Protein AF-A0A8B6G3C3-F1 (afdb_monomer_lite)

pLDDT: mean 80.92, std 13.72, range [37.75, 96.19]

InterPro domains:
  IPR012337 Ribonuclease H-like superfamily [SSF53098] (8-126)
  IPR052055 Hepadnavirus polymerase/reverse transcriptase [PTHR33050] (81-138)

Organism: Mytilus galloprovincialis (NCBI:txid29158)

Structure (mmCIF, N/CA/C/O backbone):
data_AF-A0A8B6G3C3-F1
#
_entry.id   AF-A0A8B6G3C3-F1
#
loop_
_atom_site.group_PDB
_atom_site.id
_atom_site.type_symbol
_atom_site.label_atom_id
_atom_site.label_alt_id
_atom_site.label_comp_id
_atom_site.label_asym_id
_atom_site.label_entity_id
_atom_site.label_seq_id
_atom_site.pdbx_PDB_ins_code
_atom_site.Cartn_x
_atom_site.Cartn_y
_atom_site.Cartn_z
_atom_site.occupancy
_atom_site.B_iso_or_equiv
_atom_site.auth_seq_id
_atom_site.auth_comp_id
_atom_site.auth_asym_id
_atom_site.auth_atom_id
_atom_site.pdbx_PDB_model_num
ATOM 1 N N . MET A 1 1 ? -14.473 -8.098 1.356 1.00 37.81 1 MET A N 1
ATOM 2 C CA . MET A 1 1 ? -14.645 -9.260 0.460 1.00 37.81 1 MET A CA 1
ATOM 3 C C . MET A 1 1 ? -13.410 -9.314 -0.420 1.00 37.81 1 MET A C 1
ATOM 5 O O . MET A 1 1 ? -13.133 -8.314 -1.070 1.00 37.81 1 MET A O 1
ATOM 9 N N . PHE A 1 2 ? -12.616 -10.386 -0.355 1.00 37.75 2 PHE A N 1
ATOM 10 C CA . PHE A 1 2 ? -11.449 -10.542 -1.228 1.00 37.75 2 PHE A CA 1
ATOM 11 C C . PHE A 1 2 ? -11.950 -10.637 -2.669 1.00 37.75 2 PHE A C 1
ATOM 13 O O . PHE A 1 2 ? -12.702 -11.552 -2.997 1.00 37.75 2 PHE A O 1
ATOM 20 N N . ARG A 1 3 ? -11.609 -9.649 -3.500 1.00 47.38 3 ARG A N 1
ATOM 21 C CA . ARG A 1 3 ? -11.884 -9.721 -4.934 1.00 47.38 3 ARG A CA 1
ATOM 22 C C . ARG A 1 3 ? -10.820 -10.617 -5.555 1.00 47.38 3 ARG A C 1
ATOM 24 O O . ARG A 1 3 ? -9.632 -10.417 -5.308 1.00 47.38 3 ARG A O 1
ATOM 31 N N . LEU A 1 4 ? -11.250 -11.621 -6.313 1.00 65.94 4 LEU A N 1
ATOM 32 C CA . LEU A 1 4 ? -10.342 -12.369 -7.174 1.00 65.94 4 LEU A CA 1
ATOM 33 C C . LEU A 1 4 ? -9.762 -11.408 -8.221 1.00 65.94 4 LEU A C 1
ATOM 35 O O . LEU A 1 4 ? -10.453 -10.460 -8.607 1.00 65.94 4 LEU A O 1
ATOM 39 N N . PRO A 1 5 ? -8.507 -11.606 -8.655 1.00 73.25 5 PRO A N 1
ATOM 40 C CA . PRO A 1 5 ? -7.951 -10.803 -9.729 1.00 73.25 5 PRO A CA 1
ATOM 41 C C . PRO A 1 5 ? -8.810 -10.972 -10.979 1.00 73.25 5 PRO A C 1
ATOM 43 O O . PRO A 1 5 ? -9.050 -12.084 -11.443 1.00 73.25 5 PRO A O 1
ATOM 46 N N . GLU A 1 6 ? -9.272 -9.847 -11.508 1.00 82.25 6 GLU A N 1
ATOM 47 C CA . GLU A 1 6 ? -10.076 -9.787 -12.725 1.00 82.25 6 GLU A CA 1
ATOM 48 C C . GLU A 1 6 ? -9.215 -10.015 -13.968 1.00 82.25 6 GLU A C 1
ATOM 50 O O . GLU A 1 6 ? -9.740 -10.357 -15.028 1.00 82.25 6 GLU A O 1
ATOM 55 N N . ARG A 1 7 ? -7.896 -9.806 -13.856 1.00 83.69 7 ARG A N 1
ATOM 56 C CA . ARG A 1 7 ? -6.923 -10.054 -14.921 1.00 83.69 7 ARG A CA 1
ATOM 57 C C . ARG A 1 7 ? -5.666 -10.712 -14.380 1.00 83.69 7 ARG A C 1
ATOM 59 O O . ARG A 1 7 ? -5.130 -10.291 -13.356 1.00 83.69 7 ARG A O 1
ATOM 66 N N . ILE A 1 8 ? -5.189 -11.721 -15.101 1.00 89.19 8 ILE A N 1
ATOM 67 C CA . ILE A 1 8 ? -3.906 -12.373 -14.849 1.00 89.19 8 ILE A CA 1
ATOM 68 C C . ILE A 1 8 ? -2.998 -12.097 -16.040 1.00 89.19 8 ILE A C 1
ATOM 70 O O . ILE A 1 8 ? -3.413 -12.284 -17.183 1.00 89.19 8 ILE A O 1
ATOM 74 N N . ILE A 1 9 ? -1.781 -11.640 -15.764 1.00 90.12 9 ILE A N 1
ATOM 75 C CA . ILE A 1 9 ? -0.770 -11.323 -16.770 1.00 90.12 9 ILE A CA 1
ATOM 76 C C . ILE A 1 9 ? 0.483 -12.134 -16.474 1.00 90.12 9 ILE A C 1
ATOM 78 O O . ILE A 1 9 ? 0.928 -12.182 -15.330 1.00 90.12 9 ILE A O 1
ATOM 82 N N . TYR A 1 10 ? 1.061 -12.728 -17.506 1.00 89.88 10 TYR A N 1
ATOM 83 C CA . TYR A 1 10 ? 2.404 -13.292 -17.477 1.00 89.88 10 TYR A CA 1
ATOM 84 C C . TYR A 1 10 ? 3.329 -12.375 -18.259 1.00 89.88 10 TYR A C 1
ATOM 86 O O . TYR A 1 10 ? 2.940 -11.890 -19.318 1.00 89.88 10 TYR A O 1
ATOM 94 N N . SER A 1 11 ? 4.523 -12.128 -17.740 1.00 90.94 11 SER A N 1
ATOM 95 C CA . SER A 1 11 ? 5.568 -11.363 -18.413 1.00 90.94 11 SER A CA 1
ATOM 96 C C . SER A 1 11 ? 6.867 -12.148 -18.422 1.00 90.94 11 SER A C 1
ATOM 98 O O . SER A 1 11 ? 7.189 -12.786 -17.421 1.00 90.94 11 SER A O 1
ATOM 100 N N . ASP A 1 12 ? 7.615 -12.014 -19.508 1.00 84.25 12 ASP A N 1
ATOM 101 C CA . ASP A 1 12 ? 8.952 -12.574 -19.669 1.00 84.25 12 ASP A CA 1
ATOM 102 C C . ASP A 1 12 ? 9.848 -11.582 -20.430 1.00 84.25 12 ASP A C 1
ATOM 104 O O . ASP A 1 12 ? 9.361 -10.755 -21.216 1.00 84.25 12 ASP A O 1
ATOM 108 N N . ALA A 1 13 ? 11.158 -11.650 -20.199 1.00 88.19 13 ALA A N 1
ATOM 109 C CA . ALA A 1 13 ? 12.134 -10.944 -21.013 1.00 88.19 13 ALA A CA 1
ATOM 110 C C . ALA A 1 13 ? 13.414 -11.743 -21.258 1.00 88.19 13 ALA A C 1
ATOM 112 O O . ALA A 1 13 ? 14.099 -12.212 -20.355 1.00 88.19 13 ALA A O 1
ATOM 113 N N . SER A 1 14 ? 13.823 -11.738 -22.521 1.00 85.75 14 SER A N 1
ATOM 114 C CA . SER A 1 14 ? 15.096 -12.262 -23.000 1.00 85.75 14 SER A CA 1
ATOM 115 C C . SER A 1 14 ? 16.107 -11.140 -23.241 1.00 85.75 14 SER A C 1
ATOM 117 O O . SER A 1 14 ? 15.820 -9.948 -23.077 1.00 85.75 14 SER A O 1
ATOM 119 N N . GLU A 1 15 ? 17.317 -11.516 -23.658 1.00 83.31 15 GLU A N 1
ATOM 120 C CA . GLU A 1 15 ? 18.366 -10.587 -24.099 1.00 83.31 15 GLU A CA 1
ATOM 121 C C . GLU A 1 15 ? 17.955 -9.728 -25.305 1.00 83.31 15 GLU A C 1
ATOM 123 O O . GLU A 1 15 ? 18.502 -8.647 -25.494 1.00 83.31 15 GLU A O 1
ATOM 128 N N . TYR A 1 16 ? 16.973 -10.166 -26.095 1.00 80.12 16 TYR A N 1
ATOM 129 C CA . TYR A 1 16 ? 16.618 -9.534 -27.370 1.00 80.12 16 TYR A CA 1
ATOM 130 C C . TYR A 1 16 ? 15.236 -8.876 -27.365 1.00 80.12 16 TYR A C 1
ATOM 132 O O . TYR A 1 16 ? 15.025 -7.888 -28.067 1.00 80.12 16 TYR A O 1
ATOM 140 N N . ALA A 1 17 ? 14.311 -9.401 -26.564 1.00 80.06 17 ALA A N 1
ATOM 141 C CA . ALA A 1 17 ? 12.913 -8.990 -26.570 1.00 80.06 17 ALA A CA 1
ATOM 142 C C . ALA A 1 17 ? 12.235 -9.194 -25.211 1.00 80.06 17 ALA A C 1
ATOM 144 O O . ALA A 1 17 ? 12.738 -9.937 -24.365 1.00 80.06 17 ALA A O 1
ATOM 145 N N . GLY A 1 18 ? 11.071 -8.574 -25.033 1.00 83.75 18 GLY A N 1
ATOM 146 C CA . GLY A 1 18 ? 10.152 -8.841 -23.929 1.00 83.75 18 GLY A CA 1
ATOM 147 C C . GLY A 1 18 ? 8.755 -9.180 -24.437 1.00 83.75 18 GLY A C 1
ATOM 148 O O . GLY A 1 18 ? 8.359 -8.768 -25.532 1.00 83.75 18 GLY A O 1
ATOM 149 N N . ALA A 1 19 ? 8.009 -9.938 -23.636 1.00 82.75 19 ALA A N 1
ATOM 150 C CA . ALA A 1 19 ? 6.673 -10.396 -23.988 1.00 82.75 19 ALA A CA 1
ATOM 151 C C . ALA A 1 19 ? 5.733 -10.433 -22.781 1.00 82.75 19 ALA A C 1
ATOM 153 O O . ALA A 1 19 ? 6.156 -10.644 -21.645 1.00 82.75 19 ALA A O 1
ATOM 154 N N . GLY A 1 20 ? 4.440 -10.258 -23.046 1.00 87.62 20 GLY A N 1
ATOM 155 C CA . GLY A 1 20 ? 3.374 -10.362 -22.064 1.00 87.62 20 GLY A CA 1
ATOM 156 C C . GLY A 1 20 ? 2.154 -11.089 -22.609 1.00 87.62 20 GLY A C 1
ATOM 157 O O . GLY A 1 20 ? 1.807 -10.933 -23.777 1.00 87.62 20 GLY A O 1
ATOM 158 N N . PHE A 1 21 ? 1.481 -11.853 -21.756 1.00 88.44 21 PHE A N 1
ATOM 159 C CA . PHE A 1 21 ? 0.264 -12.585 -22.097 1.00 88.44 21 PHE A CA 1
ATOM 160 C C . PHE A 1 21 ? -0.822 -12.365 -21.046 1.00 88.44 21 PHE A C 1
ATOM 162 O O . PHE A 1 21 ? -0.562 -12.508 -19.850 1.00 88.44 21 PHE A O 1
ATOM 169 N N . THR A 1 22 ? -2.045 -12.048 -21.478 1.00 86.81 22 THR A N 1
ATOM 170 C CA . THR A 1 22 ? -3.210 -11.920 -20.591 1.00 86.81 22 THR A CA 1
ATOM 171 C C . THR A 1 22 ? -4.079 -13.176 -20.633 1.00 86.81 22 THR A C 1
ATOM 173 O O . THR A 1 22 ? -4.557 -13.602 -21.684 1.00 86.81 22 THR A O 1
ATOM 176 N N . VAL A 1 23 ? -4.353 -13.755 -19.464 1.00 82.06 23 VAL A N 1
ATOM 177 C CA . VAL A 1 23 ? -5.282 -14.888 -19.348 1.00 82.06 23 VAL A CA 1
ATOM 178 C C . VAL A 1 23 ? -6.720 -14.394 -19.460 1.00 82.06 23 VAL A C 1
ATOM 180 O O . VAL A 1 23 ? -7.104 -13.424 -18.803 1.00 82.06 23 VAL A O 1
ATOM 183 N N . GLY A 1 24 ? -7.522 -15.100 -20.254 1.00 77.31 24 GLY A N 1
ATOM 184 C CA . GLY A 1 24 ? -8.947 -14.835 -20.459 1.00 77.31 24 GLY A CA 1
ATOM 185 C C . GLY A 1 24 ? -9.216 -14.063 -21.747 1.00 77.31 24 GLY A C 1
ATOM 186 O O . GLY A 1 24 ? -10.027 -14.506 -22.550 1.00 77.31 24 GLY A O 1
ATOM 187 N N . ASP A 1 25 ? -8.485 -12.969 -21.976 1.00 72.88 25 ASP A N 1
ATOM 188 C CA . ASP A 1 25 ? -8.627 -12.156 -23.193 1.00 72.88 25 ASP A CA 1
ATOM 189 C C . ASP A 1 25 ? -7.660 -12.594 -24.317 1.00 72.88 25 ASP A C 1
ATOM 191 O O . ASP A 1 25 ? -7.737 -12.059 -25.420 1.00 72.88 25 ASP A O 1
ATOM 195 N N . ASN A 1 26 ? -6.729 -13.522 -24.040 1.00 78.31 26 ASN A N 1
ATOM 196 C CA . ASN A 1 26 ? -5.708 -14.051 -24.957 1.00 78.31 26 ASN A CA 1
ATOM 197 C C . ASN A 1 26 ? -4.896 -12.979 -25.713 1.00 78.31 26 ASN A C 1
ATOM 199 O O . ASN A 1 26 ? -4.437 -13.218 -26.831 1.00 78.31 26 ASN A O 1
ATOM 203 N N . HIS A 1 27 ? -4.695 -11.797 -25.122 1.00 81.06 27 HIS A N 1
ATOM 204 C CA . HIS A 1 27 ? -3.877 -10.764 -25.752 1.00 81.06 27 HIS A CA 1
ATOM 205 C C . HIS A 1 27 ? -2.398 -11.035 -25.505 1.00 81.06 27 HIS A C 1
ATOM 207 O O . HIS A 1 27 ? -1.977 -11.310 -24.379 1.00 81.06 27 HIS A O 1
ATOM 213 N N . ILE A 1 28 ? -1.618 -10.905 -26.575 1.00 83.75 28 ILE A N 1
ATOM 214 C CA . ILE A 1 28 ? -0.166 -11.040 -26.560 1.00 83.75 28 ILE A CA 1
ATOM 215 C C . ILE A 1 28 ? 0.440 -9.675 -26.870 1.00 83.75 28 ILE A C 1
ATOM 217 O O . ILE A 1 28 ? 0.080 -9.028 -27.851 1.00 83.75 28 ILE A O 1
ATOM 221 N N . VAL A 1 29 ? 1.381 -9.259 -26.031 1.00 81.12 29 VAL A N 1
ATOM 222 C CA . VAL A 1 29 ? 2.230 -8.088 -26.241 1.00 81.12 29 VAL A CA 1
ATOM 223 C C . VAL A 1 29 ? 3.645 -8.595 -26.468 1.00 81.12 29 VAL A C 1
ATOM 225 O O . VAL A 1 29 ? 4.128 -9.420 -25.699 1.00 81.12 29 VAL A O 1
ATOM 228 N N . HIS A 1 30 ? 4.320 -8.102 -27.501 1.00 84.75 30 HIS A N 1
ATOM 229 C CA . HIS A 1 30 ? 5.718 -8.421 -27.773 1.00 84.75 30 HIS A CA 1
ATOM 230 C C . HIS A 1 30 ? 6.435 -7.183 -28.313 1.00 84.75 30 HIS A C 1
ATOM 232 O O . HIS A 1 30 ? 5.862 -6.425 -29.096 1.00 84.75 30 HIS A O 1
ATOM 238 N N . PHE A 1 31 ? 7.685 -6.979 -27.910 1.00 80.88 31 PHE A N 1
ATOM 239 C CA . PHE A 1 31 ? 8.519 -5.870 -28.377 1.00 80.88 31 PHE A CA 1
ATOM 240 C C . PHE A 1 31 ? 10.002 -6.246 -28.334 1.00 80.88 31 PHE A C 1
ATOM 242 O O . PHE A 1 31 ? 10.428 -7.074 -27.531 1.00 80.88 31 PHE A O 1
ATOM 249 N N . MET A 1 32 ? 10.786 -5.610 -29.203 1.00 81.88 32 MET A N 1
ATOM 250 C CA . MET A 1 32 ? 12.239 -5.780 -29.279 1.00 81.88 32 MET A CA 1
ATOM 251 C C . MET A 1 32 ? 12.953 -4.699 -28.469 1.00 81.88 32 MET A C 1
ATOM 253 O O . MET A 1 32 ? 12.492 -3.559 -28.414 1.00 81.88 32 MET A O 1
ATOM 257 N N . TRP A 1 33 ? 14.092 -5.053 -27.879 1.00 79.56 33 TRP A N 1
ATOM 258 C CA . TRP A 1 33 ? 14.963 -4.105 -27.188 1.00 79.56 33 TRP A CA 1
ATOM 259 C C . TRP A 1 33 ? 15.831 -3.322 -28.170 1.00 79.56 33 TRP A C 1
ATOM 261 O O . TRP A 1 33 ? 16.335 -3.879 -29.150 1.00 79.56 33 TRP A O 1
ATOM 271 N N . ASP A 1 34 ? 16.072 -2.046 -27.878 1.00 81.06 34 ASP A N 1
ATOM 272 C CA . ASP A 1 34 ? 17.116 -1.290 -28.563 1.00 81.06 34 ASP A CA 1
ATOM 273 C C . ASP A 1 34 ? 18.517 -1.666 -28.038 1.00 81.06 34 ASP A C 1
ATOM 275 O O . ASP A 1 34 ? 18.683 -2.444 -27.096 1.00 81.06 34 ASP A O 1
ATOM 279 N N . LYS A 1 35 ? 19.570 -1.144 -28.676 1.00 85.06 35 LYS A N 1
ATOM 280 C CA . LYS A 1 35 ? 20.954 -1.481 -28.302 1.00 85.06 35 LYS A CA 1
ATOM 281 C C . LYS A 1 35 ? 21.294 -1.085 -26.859 1.00 85.06 35 LYS A C 1
ATOM 283 O O . LYS A 1 35 ? 22.128 -1.751 -26.249 1.00 85.06 35 LYS A O 1
ATOM 288 N N . GLU A 1 36 ? 20.679 -0.032 -26.329 1.00 85.56 36 GLU A N 1
ATOM 289 C CA . GLU A 1 36 ? 20.943 0.473 -24.980 1.00 85.56 36 GLU A CA 1
ATOM 290 C C . GLU A 1 36 ? 20.246 -0.373 -23.913 1.00 85.56 36 GLU A C 1
ATOM 292 O O . GLU A 1 36 ? 20.819 -0.633 -22.854 1.00 85.56 36 GLU A O 1
ATOM 297 N N . ASP A 1 37 ? 19.043 -0.852 -24.211 1.00 76.44 37 ASP A N 1
ATOM 298 C CA . ASP A 1 37 ? 18.254 -1.727 -23.353 1.00 76.44 37 ASP A CA 1
ATOM 299 C C . ASP A 1 37 ? 18.886 -3.121 -23.249 1.00 76.44 37 ASP A C 1
ATOM 301 O O . ASP A 1 37 ? 18.933 -3.719 -22.169 1.00 76.44 37 ASP A O 1
ATOM 305 N N . ARG A 1 38 ? 19.446 -3.629 -24.354 1.00 82.50 38 ARG A N 1
ATOM 306 C CA . ARG A 1 38 ? 20.097 -4.951 -24.409 1.00 82.50 38 ARG A CA 1
ATOM 307 C C . ARG A 1 38 ? 21.303 -5.075 -23.483 1.00 82.50 38 ARG A C 1
ATOM 309 O O . ARG A 1 38 ? 21.503 -6.133 -22.892 1.00 82.50 38 ARG A O 1
ATOM 316 N N . ILE A 1 39 ? 22.084 -4.003 -23.328 1.00 87.69 39 ILE A N 1
ATOM 317 C CA . ILE A 1 39 ? 23.271 -3.998 -22.456 1.00 87.69 39 ILE A CA 1
ATOM 318 C C . ILE A 1 39 ? 22.919 -3.882 -20.965 1.00 87.69 39 ILE A C 1
ATOM 320 O O . ILE A 1 39 ? 23.806 -3.953 -20.113 1.00 87.69 39 ILE A O 1
ATOM 324 N N . LYS A 1 40 ? 21.639 -3.688 -20.617 1.00 90.38 40 LYS A N 1
ATOM 325 C CA . LYS A 1 40 ? 21.190 -3.656 -19.222 1.00 90.38 40 LYS A CA 1
ATOM 326 C C . LYS A 1 40 ? 21.067 -5.065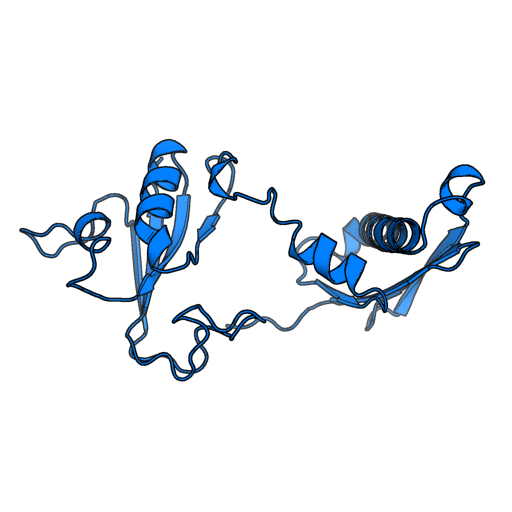 -18.641 1.00 90.38 40 LYS A C 1
ATOM 328 O O . LYS A 1 40 ? 20.964 -6.074 -19.344 1.00 90.38 40 LYS A O 1
ATOM 333 N N . SER A 1 41 ? 21.044 -5.119 -17.310 1.00 90.06 41 SER A N 1
ATOM 334 C CA . SER A 1 41 ? 20.874 -6.368 -16.566 1.00 90.06 41 SER A CA 1
ATOM 335 C C . SER A 1 41 ? 19.534 -7.044 -16.878 1.00 90.06 41 SER A C 1
ATOM 337 O O . SER A 1 41 ? 18.556 -6.382 -17.233 1.00 90.06 41 SER A O 1
ATOM 339 N N . SER A 1 42 ? 19.466 -8.365 -16.689 1.00 85.81 42 SER A N 1
ATOM 340 C CA . SER A 1 42 ? 18.225 -9.137 -16.856 1.00 85.81 42 SER A CA 1
ATOM 341 C C . SER A 1 42 ? 17.083 -8.580 -16.001 1.00 85.81 42 SER A C 1
ATOM 343 O O . SER A 1 42 ? 16.006 -8.316 -16.522 1.00 85.81 42 SER A O 1
ATOM 345 N N . THR A 1 43 ? 17.348 -8.270 -14.726 1.00 88.56 43 THR A N 1
ATOM 346 C CA . THR A 1 43 ? 16.372 -7.639 -13.819 1.00 88.56 43 THR A CA 1
ATOM 347 C C . THR A 1 43 ? 15.829 -6.319 -14.367 1.00 88.56 43 THR A C 1
ATOM 349 O O . THR A 1 43 ? 14.640 -6.042 -14.227 1.00 88.56 43 THR A O 1
ATOM 352 N N . TRP A 1 44 ? 16.680 -5.487 -14.980 1.00 91.31 44 TRP A N 1
ATOM 353 C CA . TRP A 1 44 ? 16.236 -4.228 -15.577 1.00 91.31 44 TRP A CA 1
ATOM 354 C C . TRP A 1 44 ? 15.320 -4.483 -16.777 1.00 91.31 44 TRP A C 1
ATOM 356 O O . TRP A 1 44 ? 14.252 -3.879 -16.859 1.00 91.31 44 TRP A O 1
ATOM 366 N N . ARG A 1 45 ? 15.709 -5.407 -17.667 1.00 89.25 45 ARG A N 1
ATOM 367 C CA . ARG A 1 45 ? 14.932 -5.753 -18.867 1.00 89.25 45 ARG A CA 1
ATOM 368 C C . ARG A 1 45 ? 13.576 -6.346 -18.514 1.00 89.25 45 ARG A C 1
ATOM 370 O O . ARG A 1 45 ? 12.577 -5.960 -19.109 1.00 89.25 45 ARG A O 1
ATOM 377 N N . GLU A 1 46 ? 13.505 -7.192 -17.496 1.00 91.00 46 GLU A N 1
ATOM 378 C CA . GLU A 1 46 ? 12.228 -7.727 -17.029 1.00 91.00 46 GLU A CA 1
ATOM 379 C C . GLU A 1 46 ? 11.346 -6.683 -16.342 1.00 91.00 46 GLU A C 1
ATOM 381 O O . GLU A 1 46 ? 10.146 -6.620 -16.607 1.00 91.00 46 GLU A O 1
ATOM 386 N N . LEU A 1 47 ? 11.918 -5.797 -15.519 1.00 89.31 47 LEU A N 1
ATOM 387 C CA . LEU A 1 47 ? 11.153 -4.696 -14.927 1.00 89.31 47 LEU A CA 1
ATOM 388 C C . LEU A 1 47 ? 10.602 -3.753 -16.011 1.00 89.31 47 LEU A C 1
ATOM 390 O O . LEU A 1 47 ? 9.453 -3.310 -15.945 1.00 89.31 47 LEU A O 1
ATOM 394 N N . LYS A 1 48 ? 11.415 -3.460 -17.030 1.00 88.94 48 LYS A N 1
ATOM 395 C CA . LYS A 1 48 ? 11.018 -2.671 -18.197 1.00 88.94 48 LYS A CA 1
ATOM 396 C C . LYS A 1 48 ? 9.961 -3.395 -19.033 1.00 88.94 48 LYS A C 1
ATOM 398 O O . LYS A 1 48 ? 9.028 -2.742 -19.497 1.00 88.94 48 LYS A O 1
ATOM 403 N N . ALA A 1 49 ? 10.054 -4.717 -19.172 1.00 86.94 49 ALA A N 1
ATOM 404 C CA . ALA A 1 49 ? 9.050 -5.515 -19.864 1.00 86.94 49 ALA A CA 1
ATOM 405 C C . ALA A 1 49 ? 7.695 -5.412 -19.162 1.00 86.94 49 ALA A C 1
ATOM 407 O O . ALA A 1 49 ? 6.709 -5.062 -19.806 1.00 86.94 49 ALA A O 1
ATOM 408 N N . VAL A 1 50 ? 7.662 -5.591 -17.836 1.00 90.19 50 VAL A N 1
ATOM 409 C CA . VAL A 1 50 ? 6.454 -5.382 -17.020 1.00 90.19 50 VAL A CA 1
ATOM 410 C C . VAL A 1 50 ? 5.854 -3.997 -17.265 1.00 90.19 50 VAL A C 1
ATOM 412 O O . VAL A 1 50 ? 4.658 -3.889 -17.534 1.00 90.19 50 VAL A O 1
ATOM 415 N N . LYS A 1 51 ? 6.673 -2.937 -17.230 1.00 89.31 51 LYS A N 1
ATOM 416 C CA . LYS A 1 51 ? 6.222 -1.563 -17.500 1.00 89.31 51 LYS A CA 1
ATOM 417 C C . LYS A 1 51 ? 5.576 -1.435 -18.884 1.00 89.31 51 LYS A C 1
ATOM 419 O O . LYS A 1 51 ? 4.441 -0.978 -18.976 1.00 89.31 51 LYS A O 1
ATOM 424 N N . ASN A 1 52 ? 6.270 -1.866 -19.936 1.00 86.00 52 ASN A N 1
ATOM 425 C CA . ASN A 1 52 ? 5.792 -1.753 -21.315 1.00 86.00 52 ASN A CA 1
ATOM 426 C C . ASN A 1 52 ? 4.493 -2.558 -21.540 1.00 86.00 52 ASN A C 1
ATOM 428 O O . ASN A 1 52 ? 3.578 -2.093 -22.219 1.00 86.00 52 ASN A O 1
ATOM 432 N N . ILE A 1 53 ? 4.376 -3.747 -20.934 1.00 87.38 53 ILE A N 1
ATOM 433 C CA . ILE A 1 53 ? 3.164 -4.580 -20.998 1.00 87.38 53 ILE A CA 1
ATOM 434 C C . ILE A 1 53 ? 1.988 -3.864 -20.324 1.00 87.38 53 ILE A C 1
ATOM 436 O O . ILE A 1 53 ? 0.916 -3.760 -20.913 1.00 87.38 53 ILE A O 1
ATOM 440 N N . LEU A 1 54 ? 2.177 -3.319 -19.120 1.00 86.94 54 LEU A N 1
ATOM 441 C CA . LEU A 1 54 ? 1.116 -2.590 -18.419 1.00 86.94 54 LEU A CA 1
ATOM 442 C C . LEU A 1 54 ? 0.691 -1.316 -19.165 1.00 86.94 54 LEU A C 1
ATOM 444 O O . LEU A 1 54 ? -0.501 -1.021 -19.216 1.00 86.94 54 LEU A O 1
ATOM 448 N N . GLU A 1 55 ? 1.638 -0.592 -19.769 1.00 85.38 55 GLU A N 1
ATOM 449 C CA . GLU A 1 55 ? 1.361 0.601 -20.582 1.00 85.38 55 GLU A CA 1
ATOM 450 C C . GLU A 1 55 ? 0.581 0.247 -21.856 1.00 85.38 55 GLU A C 1
ATOM 452 O O . GLU A 1 55 ? -0.441 0.867 -22.145 1.00 85.38 55 GLU A O 1
ATOM 457 N N . SER A 1 56 ? 0.987 -0.800 -22.580 1.00 84.44 56 SER A N 1
ATOM 458 C CA . SER A 1 56 ? 0.279 -1.242 -23.794 1.00 84.44 56 SER A CA 1
ATOM 459 C C . SER A 1 56 ? -1.146 -1.743 -23.522 1.00 84.44 56 SER A C 1
ATOM 461 O O . SER A 1 56 ? -2.024 -1.614 -24.373 1.00 84.44 56 SER A O 1
ATOM 463 N N . LEU A 1 57 ? -1.401 -2.267 -22.321 1.00 84.69 57 LEU A N 1
ATOM 464 C CA . LEU A 1 57 ? -2.704 -2.785 -21.905 1.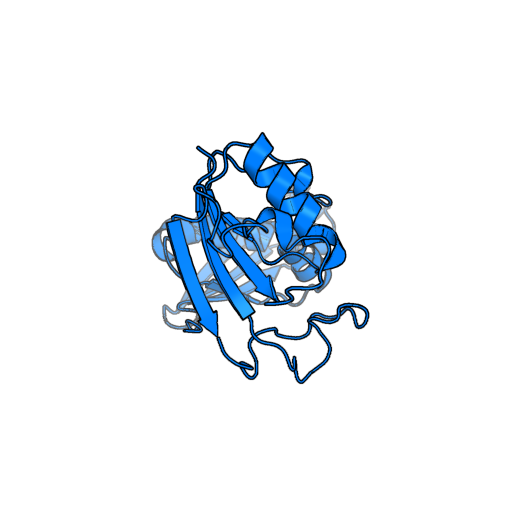00 84.69 57 LEU A CA 1
ATOM 465 C C . LEU A 1 57 ? -3.495 -1.795 -21.034 1.00 84.69 57 LEU A C 1
ATOM 467 O O . LEU A 1 57 ? -4.557 -2.152 -20.523 1.00 84.69 57 LEU A O 1
ATOM 471 N N . GLN A 1 58 ? -3.020 -0.557 -20.860 1.00 84.88 58 GLN A N 1
ATOM 472 C CA . GLN A 1 58 ? -3.547 0.393 -19.874 1.00 84.88 58 GLN A CA 1
ATOM 473 C C . GLN A 1 58 ? -5.068 0.584 -19.967 1.00 84.88 58 GLN A C 1
ATOM 475 O O . GLN A 1 58 ? -5.759 0.544 -18.947 1.00 84.88 58 GLN A O 1
ATOM 480 N N . LEU A 1 59 ? -5.603 0.738 -21.183 1.00 81.81 59 LEU A N 1
ATOM 481 C CA . LEU A 1 59 ? -7.043 0.904 -21.410 1.00 81.81 59 LEU A CA 1
ATOM 482 C C . LEU A 1 59 ? -7.848 -0.323 -20.959 1.00 81.81 59 LEU A C 1
ATOM 484 O O . LEU A 1 59 ? -8.934 -0.183 -20.405 1.00 81.81 59 LEU A O 1
ATOM 488 N N . MET A 1 60 ? -7.304 -1.528 -21.143 1.00 78.94 60 MET A N 1
ATOM 489 C CA . MET A 1 60 ? -7.971 -2.776 -20.765 1.00 78.94 60 MET A CA 1
ATOM 490 C C . MET A 1 60 ? -7.856 -3.101 -19.276 1.00 78.94 60 MET A C 1
ATOM 492 O O . MET A 1 60 ? -8.707 -3.821 -18.746 1.00 78.94 60 MET A O 1
ATOM 496 N N . LEU A 1 61 ? -6.804 -2.613 -18.616 1.00 82.69 61 LEU A N 1
ATOM 497 C CA . LEU A 1 61 ? -6.523 -2.856 -17.200 1.00 82.69 61 LEU A CA 1
ATOM 498 C C . LEU A 1 61 ? -7.116 -1.783 -16.278 1.00 82.69 61 LEU A C 1
ATOM 500 O O . LEU A 1 61 ? -7.178 -1.992 -15.067 1.00 82.69 61 LEU A O 1
ATOM 504 N N . CYS A 1 62 ? -7.561 -0.650 -16.828 1.00 81.19 62 CYS A N 1
ATOM 505 C CA . CYS A 1 62 ? -8.111 0.455 -16.052 1.00 81.19 62 CYS A CA 1
ATOM 506 C C . CYS A 1 62 ? -9.263 -0.013 -15.143 1.00 81.19 62 CYS A C 1
ATOM 508 O O . CYS A 1 62 ? -10.229 -0.624 -15.599 1.00 81.19 62 CYS A O 1
ATOM 510 N N . GLY A 1 63 ? -9.138 0.255 -13.839 1.00 76.69 63 GLY A N 1
ATOM 511 C CA . GLY A 1 63 ? -10.143 -0.091 -12.830 1.00 76.69 63 GLY A CA 1
ATOM 512 C C . GLY A 1 63 ? -10.216 -1.571 -12.433 1.00 76.69 63 GLY A C 1
ATOM 513 O O . GLY A 1 63 ? -11.024 -1.901 -11.567 1.00 76.69 63 GLY A O 1
ATOM 514 N N . LYS A 1 64 ? -9.382 -2.450 -13.008 1.00 81.50 64 LYS A N 1
ATOM 515 C CA . LYS A 1 64 ? -9.391 -3.896 -12.732 1.00 81.50 64 LYS A CA 1
ATOM 516 C C . LYS A 1 64 ? -8.324 -4.292 -11.718 1.00 81.50 64 LYS A C 1
ATOM 518 O O . LYS A 1 64 ? -7.214 -3.759 -11.718 1.00 81.50 64 LYS A O 1
ATOM 523 N N . LEU A 1 65 ? -8.622 -5.293 -10.888 1.00 79.44 65 LEU A N 1
ATOM 524 C CA . LEU A 1 65 ? -7.597 -5.939 -10.063 1.00 79.44 65 LEU A CA 1
ATOM 525 C C . LEU A 1 65 ? -6.724 -6.866 -10.925 1.00 79.44 65 LEU A C 1
ATOM 527 O O . LEU A 1 65 ? -7.199 -7.894 -11.411 1.00 79.44 65 LEU A O 1
ATOM 531 N N . VAL A 1 66 ? -5.445 -6.520 -11.088 1.00 84.06 66 VAL A N 1
ATOM 532 C CA . VAL A 1 66 ? -4.488 -7.258 -11.928 1.00 84.06 66 VAL A CA 1
ATOM 533 C C . VAL A 1 66 ? -3.514 -8.064 -11.072 1.00 84.06 66 VAL A C 1
ATOM 535 O O . VAL A 1 66 ? -2.929 -7.543 -10.124 1.00 84.06 66 VAL A O 1
ATOM 538 N N . LYS A 1 67 ? -3.298 -9.332 -11.432 1.00 86.69 67 LYS A N 1
ATOM 539 C CA . LYS A 1 67 ? -2.234 -10.181 -10.887 1.00 86.69 67 LYS A CA 1
ATOM 540 C C . LYS A 1 67 ? -1.194 -10.453 -11.968 1.00 86.69 67 LYS A C 1
ATOM 542 O O . LYS A 1 67 ? -1.524 -11.045 -12.990 1.00 86.69 67 LYS A O 1
ATOM 547 N N . LEU A 1 68 ? 0.046 -10.036 -11.733 1.00 87.38 68 LEU A N 1
ATOM 548 C CA . LEU A 1 68 ? 1.154 -10.211 -12.670 1.00 87.38 68 LEU A CA 1
ATOM 549 C C . LEU A 1 68 ? 2.131 -11.285 -12.176 1.00 87.38 68 LEU A C 1
ATOM 551 O O . LEU A 1 68 ? 2.452 -11.334 -10.987 1.00 87.38 68 LEU A O 1
ATOM 555 N N . TYR A 1 69 ? 2.597 -12.121 -13.097 1.00 87.75 69 TYR A N 1
ATOM 556 C CA . TYR A 1 69 ? 3.580 -13.177 -12.890 1.00 87.75 69 TYR A CA 1
ATOM 557 C C . TYR A 1 69 ? 4.825 -12.916 -13.747 1.00 87.75 69 TYR A C 1
ATOM 559 O O . TYR A 1 69 ? 4.713 -12.654 -14.940 1.00 87.75 69 TYR A O 1
ATOM 567 N N . THR A 1 70 ? 5.993 -13.024 -13.121 1.00 88.69 70 THR A N 1
ATOM 568 C CA . THR A 1 70 ? 7.344 -12.970 -13.710 1.00 88.69 70 THR A CA 1
ATOM 569 C C . THR A 1 70 ? 8.178 -14.024 -12.983 1.00 88.69 70 THR A C 1
ATOM 571 O O . THR A 1 70 ? 7.917 -14.320 -11.809 1.00 88.69 70 THR A O 1
ATOM 574 N N . ASP A 1 71 ? 9.144 -14.617 -13.670 1.00 82.06 71 ASP A N 1
ATOM 575 C CA . ASP A 1 71 ? 10.104 -15.570 -13.113 1.00 82.06 71 ASP A CA 1
ATOM 576 C C . ASP A 1 71 ? 11.239 -14.884 -12.325 1.00 82.06 71 ASP A C 1
ATOM 578 O O . ASP A 1 71 ? 11.945 -15.531 -11.544 1.00 82.06 71 ASP A O 1
ATOM 582 N N . ASN A 1 72 ? 11.359 -13.558 -12.409 1.00 84.75 72 ASN A N 1
ATOM 583 C CA . ASN A 1 72 ? 12.378 -12.804 -11.697 1.00 84.75 72 ASN A CA 1
ATOM 584 C C . ASN A 1 72 ? 11.917 -12.297 -10.337 1.00 84.75 72 ASN A C 1
ATOM 586 O O . ASN A 1 72 ? 11.241 -11.275 -10.171 1.00 84.75 72 ASN A O 1
ATOM 590 N N . GLN A 1 73 ? 12.398 -12.983 -9.303 1.00 79.38 73 GLN A N 1
ATOM 591 C CA . GLN A 1 73 ? 12.123 -12.633 -7.913 1.00 79.38 73 GLN A CA 1
ATOM 592 C C . GLN A 1 73 ? 12.580 -11.216 -7.532 1.00 79.38 73 GLN A C 1
ATOM 594 O O . GLN A 1 73 ? 12.006 -10.629 -6.613 1.00 79.38 73 GLN A O 1
ATOM 599 N N . ASN A 1 74 ? 13.595 -10.647 -8.196 1.00 81.44 74 ASN A N 1
ATOM 600 C CA . ASN A 1 74 ? 14.012 -9.270 -7.923 1.00 81.44 74 ASN A CA 1
ATOM 601 C C . ASN A 1 74 ? 12.983 -8.273 -8.451 1.00 81.44 74 ASN A C 1
ATOM 603 O O . ASN A 1 74 ? 12.696 -7.304 -7.755 1.00 81.44 74 ASN A O 1
ATOM 607 N N . VAL A 1 75 ? 12.374 -8.532 -9.611 1.00 82.06 75 VAL A N 1
ATOM 608 C CA . VAL A 1 75 ? 11.267 -7.718 -10.137 1.00 82.06 75 VAL A CA 1
ATOM 609 C C . VAL A 1 75 ? 10.077 -7.772 -9.191 1.00 82.06 75 VAL A C 1
ATOM 611 O O . VAL A 1 75 ? 9.580 -6.722 -8.791 1.00 82.06 75 VAL A O 1
ATOM 614 N N . VAL A 1 76 ? 9.685 -8.967 -8.734 1.00 79.88 76 VAL A N 1
ATOM 615 C CA . VAL A 1 76 ? 8.618 -9.125 -7.729 1.00 79.88 76 VAL A CA 1
ATOM 616 C C . VAL A 1 76 ? 8.928 -8.301 -6.479 1.00 79.88 76 VAL A C 1
ATOM 618 O O . VAL A 1 76 ? 8.086 -7.525 -6.032 1.00 79.88 76 VAL A O 1
ATOM 621 N N . LYS A 1 77 ? 10.152 -8.406 -5.946 1.00 77.75 77 LYS A N 1
ATOM 622 C CA . LYS A 1 77 ? 10.589 -7.630 -4.776 1.00 77.75 77 LYS A CA 1
ATOM 623 C C . LYS A 1 77 ? 10.574 -6.127 -5.041 1.00 77.75 77 LYS A C 1
ATOM 625 O O . LYS A 1 77 ? 10.161 -5.390 -4.157 1.00 77.75 77 LYS A O 1
ATOM 630 N N . ILE A 1 78 ? 11.023 -5.662 -6.206 1.00 78.31 78 ILE A N 1
ATOM 631 C CA . ILE A 1 78 ? 11.047 -4.236 -6.565 1.00 78.31 78 ILE A CA 1
ATOM 632 C C . ILE A 1 78 ? 9.624 -3.694 -6.691 1.00 78.31 78 ILE A C 1
ATOM 634 O O . ILE A 1 78 ? 9.327 -2.662 -6.105 1.00 78.31 78 ILE A O 1
ATOM 638 N N . VAL A 1 79 ? 8.733 -4.400 -7.389 1.00 73.12 79 VAL A N 1
ATOM 639 C CA . VAL A 1 79 ? 7.334 -3.991 -7.582 1.00 73.12 79 VAL A CA 1
ATOM 640 C C . VAL A 1 79 ? 6.566 -4.026 -6.259 1.00 73.12 79 VAL A C 1
ATOM 642 O O . VAL A 1 79 ? 5.826 -3.096 -5.959 1.00 73.12 79 VAL A O 1
ATOM 645 N N . GLN A 1 80 ? 6.788 -5.043 -5.419 1.00 66.81 80 GLN A N 1
ATOM 646 C CA . GLN A 1 80 ? 6.200 -5.115 -4.075 1.00 66.81 80 GLN A CA 1
ATOM 647 C C . GLN A 1 80 ? 6.751 -4.039 -3.133 1.00 66.81 80 GLN A C 1
ATOM 649 O O . GLN A 1 80 ? 6.002 -3.485 -2.333 1.00 66.81 80 GLN A O 1
ATOM 654 N N . LYS A 1 81 ? 8.050 -3.725 -3.229 1.00 61.75 81 LYS A N 1
ATOM 655 C CA . LYS A 1 81 ? 8.670 -2.595 -2.520 1.00 61.75 81 LYS A CA 1
ATOM 656 C C . LYS A 1 81 ? 8.307 -1.242 -3.130 1.00 61.75 81 LYS A C 1
ATOM 658 O O . LYS A 1 81 ? 8.514 -0.234 -2.468 1.00 61.75 81 LYS A O 1
ATOM 663 N N . GLY A 1 82 ? 7.738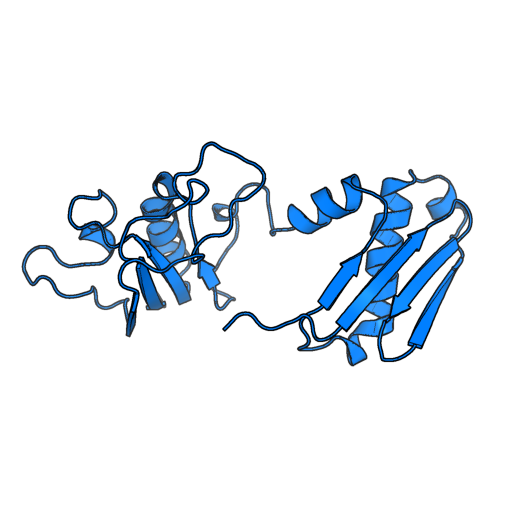 -1.221 -4.336 1.00 45.72 82 GLY A N 1
ATOM 664 C CA . GLY A 1 82 ? 7.265 -0.052 -5.079 1.00 45.72 82 GLY A CA 1
ATOM 665 C C . GLY A 1 82 ? 6.084 0.683 -4.438 1.00 45.72 82 GLY A C 1
ATOM 666 O O . GLY A 1 82 ? 5.419 1.472 -5.103 1.00 45.72 82 GLY A O 1
ATOM 667 N N . THR A 1 83 ? 5.830 0.474 -3.142 1.00 45.28 83 THR A N 1
ATOM 668 C CA . THR A 1 83 ? 5.265 1.528 -2.296 1.00 45.28 83 THR A CA 1
ATOM 669 C C . THR A 1 83 ? 6.138 2.773 -2.438 1.00 45.28 83 THR A C 1
ATOM 671 O O . THR A 1 83 ? 7.359 2.642 -2.496 1.00 45.28 83 THR A O 1
ATOM 674 N N . SER A 1 84 ? 5.543 3.965 -2.513 1.00 43.75 84 SER A N 1
ATOM 675 C CA . SER A 1 84 ? 6.230 5.170 -2.993 1.00 43.75 84 SER A CA 1
ATOM 676 C C . SER A 1 84 ? 7.533 5.546 -2.286 1.00 43.75 84 SER A C 1
ATOM 678 O O . SER A 1 84 ? 8.269 6.306 -2.891 1.00 43.75 84 SER A O 1
ATOM 680 N N . GLY A 1 85 ? 7.899 4.973 -1.134 1.00 45.66 85 GLY A N 1
ATOM 681 C CA . GLY A 1 85 ? 9.290 4.911 -0.681 1.00 45.66 85 GLY A CA 1
ATOM 682 C C . GLY A 1 85 ? 9.507 3.893 0.438 1.00 45.66 85 GLY A C 1
ATOM 683 O O . GLY A 1 85 ? 8.556 3.325 0.970 1.00 45.66 85 GLY A O 1
ATOM 684 N N . VAL A 1 86 ? 10.779 3.677 0.802 1.00 54.03 86 VAL A N 1
ATOM 685 C CA . VAL A 1 86 ? 11.193 2.808 1.928 1.00 54.03 86 VAL A CA 1
ATOM 686 C C . VAL A 1 86 ? 10.530 3.247 3.243 1.00 54.03 86 VAL A C 1
ATOM 688 O O . VAL A 1 86 ? 10.256 2.414 4.104 1.00 54.03 86 VAL A O 1
ATOM 691 N N . ASP A 1 87 ? 10.225 4.545 3.367 1.00 68.69 87 ASP A N 1
ATOM 692 C CA . ASP A 1 87 ? 9.427 5.123 4.444 1.00 68.69 87 ASP A CA 1
ATOM 693 C C . ASP A 1 87 ? 8.135 5.752 3.887 1.00 68.69 87 ASP A C 1
ATOM 695 O O . ASP A 1 87 ? 8.162 6.806 3.251 1.00 68.69 87 ASP A O 1
ATOM 699 N N . ALA A 1 88 ? 6.985 5.130 4.162 1.00 68.94 88 ALA A N 1
ATOM 700 C CA . ALA A 1 88 ? 5.675 5.653 3.769 1.00 68.94 88 ALA A CA 1
ATOM 701 C C . ALA A 1 88 ? 5.368 7.036 4.380 1.00 68.94 88 ALA A C 1
ATOM 703 O O . ALA A 1 88 ? 4.588 7.798 3.807 1.00 68.94 88 ALA A O 1
ATOM 704 N N . PHE A 1 89 ? 5.991 7.384 5.510 1.00 79.12 89 PHE A N 1
ATOM 705 C CA . PHE A 1 89 ? 5.819 8.671 6.189 1.00 79.12 89 PHE A CA 1
ATOM 706 C C . PHE A 1 89 ? 6.617 9.812 5.540 1.00 79.12 89 PHE A C 1
ATOM 708 O O . PHE A 1 89 ? 6.483 10.958 5.954 1.00 79.12 89 PHE A O 1
ATOM 715 N N . ALA A 1 90 ? 7.441 9.534 4.526 1.00 80.88 90 ALA A N 1
ATOM 716 C CA . ALA A 1 90 ? 8.129 10.578 3.764 1.00 80.88 90 ALA A CA 1
ATOM 717 C C . ALA A 1 90 ? 7.225 11.252 2.710 1.00 80.88 90 ALA A C 1
ATOM 719 O O . ALA A 1 90 ? 7.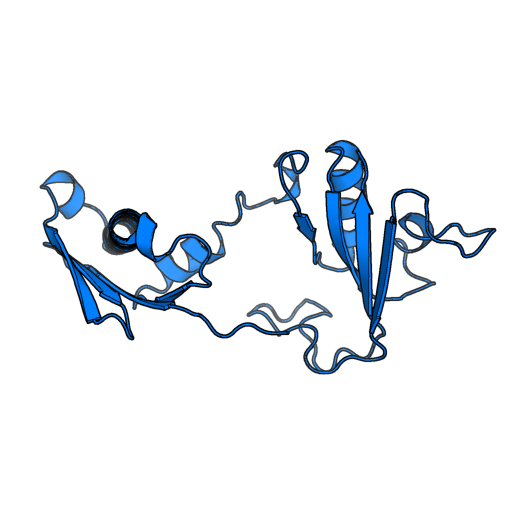607 12.268 2.133 1.00 80.88 90 ALA A O 1
ATOM 720 N N . TYR A 1 91 ? 6.034 10.701 2.451 1.00 80.44 91 TYR A N 1
ATOM 721 C CA . TYR A 1 91 ? 5.135 11.150 1.387 1.00 80.44 91 TYR A CA 1
ATOM 722 C C . TYR A 1 91 ? 3.923 11.889 1.941 1.00 80.44 91 TYR A C 1
ATOM 724 O O . TYR A 1 91 ? 3.419 11.568 3.017 1.00 80.44 91 TYR A O 1
ATOM 732 N N . ASP A 1 92 ? 3.417 12.844 1.163 1.00 83.38 92 ASP A N 1
ATOM 733 C CA . ASP A 1 92 ? 2.156 13.516 1.455 1.00 83.38 92 ASP A CA 1
ATOM 734 C C . ASP A 1 92 ? 0.960 12.604 1.139 1.00 83.38 92 ASP A C 1
ATOM 736 O O . ASP A 1 92 ? 0.804 12.117 0.017 1.00 83.38 92 ASP A O 1
ATOM 740 N N . TRP A 1 93 ? 0.112 12.371 2.141 1.00 87.94 93 TRP A N 1
ATOM 741 C CA . TRP A 1 93 ? -1.071 11.511 2.042 1.00 87.94 93 TRP A CA 1
ATOM 742 C C . TRP A 1 93 ? -2.359 12.295 1.737 1.00 87.94 93 TRP A C 1
ATOM 744 O O . TRP A 1 93 ? -3.419 11.687 1.576 1.00 87.94 93 TRP A O 1
ATOM 754 N N . SER A 1 94 ? -2.288 13.629 1.639 1.00 87.62 94 SER A N 1
ATOM 755 C CA . SER A 1 94 ? -3.444 14.524 1.468 1.00 87.62 94 SER A CA 1
ATOM 756 C C . SER A 1 94 ? -4.256 14.250 0.194 1.00 87.62 94 SER A C 1
ATOM 758 O O . SER A 1 94 ? -5.483 14.351 0.184 1.00 87.62 94 SER A O 1
ATOM 760 N N . LYS A 1 95 ? -3.572 13.871 -0.893 1.00 80.00 95 LYS A N 1
ATOM 761 C CA . LYS A 1 95 ? -4.150 13.763 -2.243 1.00 80.00 95 LYS A CA 1
ATOM 762 C C . LYS A 1 95 ? -4.854 12.434 -2.518 1.00 80.00 95 LYS A C 1
ATOM 764 O O . LYS A 1 95 ? -5.435 12.271 -3.589 1.00 80.00 95 LYS A O 1
ATOM 769 N N . PHE A 1 96 ? -4.806 11.486 -1.585 1.00 79.12 96 PHE A N 1
ATOM 770 C CA . PHE A 1 96 ? -5.265 10.116 -1.803 1.00 79.12 96 PHE A CA 1
ATOM 771 C C . PHE A 1 96 ? -6.321 9.686 -0.784 1.00 79.12 96 PHE A C 1
ATOM 773 O O . PHE A 1 96 ? -6.433 10.235 0.311 1.00 79.12 96 PHE A O 1
ATOM 780 N N . ASN A 1 97 ? -7.097 8.664 -1.151 1.00 79.56 97 ASN A N 1
ATOM 781 C CA . ASN A 1 97 ? -7.939 7.931 -0.212 1.00 79.56 97 ASN A CA 1
ATOM 782 C C . ASN A 1 97 ? -7.121 6.766 0.364 1.00 79.56 97 ASN A C 1
ATOM 784 O O . ASN A 1 97 ? -6.930 5.747 -0.300 1.00 79.56 97 ASN A O 1
ATOM 788 N N . ASN A 1 98 ? -6.572 6.953 1.560 1.00 85.00 98 ASN A N 1
ATOM 789 C CA . ASN A 1 98 ? -5.525 6.086 2.094 1.00 85.00 98 ASN A CA 1
ATOM 790 C C . ASN A 1 98 ? -6.102 4.794 2.685 1.00 85.00 98 ASN A C 1
ATOM 792 O O . ASN A 1 98 ? -7.068 4.834 3.441 1.00 85.00 98 ASN A O 1
ATOM 796 N N . TRP A 1 99 ? -5.476 3.651 2.405 1.00 84.56 99 TRP A N 1
ATOM 797 C CA . TRP A 1 99 ? -5.758 2.390 3.097 1.00 84.56 99 TRP A CA 1
ATOM 798 C C . TRP A 1 99 ? -4.590 2.054 4.026 1.00 84.56 99 TRP A C 1
ATOM 800 O O . TRP A 1 99 ? -3.528 1.626 3.575 1.00 84.56 99 TRP A O 1
ATOM 810 N N . VAL A 1 100 ? -4.768 2.281 5.327 1.00 87.44 100 VAL A N 1
ATOM 811 C CA . VAL A 1 100 ? -3.680 2.295 6.311 1.00 87.44 100 VAL A CA 1
ATOM 812 C C . VAL A 1 100 ? -3.842 1.127 7.284 1.00 87.44 100 VAL A C 1
ATOM 814 O O . VAL A 1 100 ? -4.748 1.107 8.117 1.00 87.44 100 VAL A O 1
ATOM 817 N N . VAL A 1 101 ? -2.936 0.148 7.189 1.00 85.75 101 VAL A N 1
ATOM 818 C CA . VAL A 1 101 ? -2.874 -1.042 8.063 1.00 85.75 101 VAL A CA 1
ATOM 819 C C . VAL A 1 101 ? -1.472 -1.132 8.681 1.00 85.75 101 VAL A C 1
ATOM 821 O O . VAL A 1 101 ? -0.656 -1.957 8.266 1.00 85.75 101 VAL A O 1
ATOM 824 N N . PRO A 1 102 ? -1.118 -0.222 9.604 1.00 83.44 102 PRO A N 1
ATOM 825 C CA . PRO A 1 102 ? 0.253 -0.100 10.065 1.00 83.44 102 PRO A CA 1
ATOM 826 C C . PRO A 1 102 ? 0.578 -1.205 11.087 1.00 83.44 102 PRO A C 1
ATOM 828 O O . PRO A 1 102 ? -0.301 -1.612 11.853 1.00 83.44 102 PRO A O 1
ATOM 831 N N . PRO A 1 103 ? 1.845 -1.659 11.173 1.00 80.56 103 PRO A N 1
ATOM 832 C CA . PRO A 1 103 ? 2.339 -2.414 12.323 1.00 80.56 103 PRO A CA 1
ATOM 833 C C . PRO A 1 103 ? 1.943 -1.735 13.645 1.00 80.56 103 PRO A C 1
ATOM 835 O O . PRO A 1 103 ? 1.907 -0.506 13.714 1.00 80.56 103 PRO A O 1
ATOM 838 N N . VAL A 1 104 ? 1.652 -2.501 14.706 1.00 79.94 104 VAL A N 1
ATOM 839 C CA . VAL A 1 104 ? 1.065 -1.934 15.940 1.00 79.94 104 VAL A CA 1
ATOM 840 C C . VAL A 1 104 ? 1.917 -0.827 16.552 1.00 79.94 104 VAL A C 1
ATOM 842 O O . VAL A 1 104 ? 1.392 0.204 16.972 1.00 79.94 104 VAL A O 1
ATOM 845 N N . ASN A 1 105 ? 3.235 -1.011 16.553 1.00 79.81 105 ASN A N 1
ATOM 846 C CA . ASN A 1 105 ? 4.198 -0.024 17.035 1.00 79.81 105 ASN A CA 1
ATOM 847 C C . ASN A 1 105 ? 4.210 1.279 16.212 1.00 79.81 105 ASN A C 1
ATOM 849 O O . ASN A 1 105 ? 4.721 2.289 16.687 1.00 79.81 105 ASN A O 1
ATOM 853 N N . LEU A 1 106 ? 3.637 1.281 15.005 1.00 86.81 106 LEU A N 1
ATOM 854 C CA . LEU A 1 106 ? 3.574 2.431 14.103 1.00 86.81 106 LEU A CA 1
ATOM 855 C C . LEU A 1 106 ? 2.180 3.071 14.011 1.00 86.81 106 LEU A C 1
ATOM 857 O O . LEU A 1 106 ? 2.057 4.108 13.364 1.00 86.81 106 LEU A O 1
ATOM 861 N N . ILE A 1 107 ? 1.144 2.535 14.674 1.00 90.06 107 ILE A N 1
ATOM 862 C CA . ILE A 1 107 ? -0.225 3.094 14.617 1.00 90.06 107 ILE A CA 1
ATOM 863 C C . ILE A 1 107 ? -0.242 4.571 15.032 1.00 90.06 107 ILE A C 1
ATOM 865 O O . ILE A 1 107 ? -0.808 5.406 14.330 1.00 90.06 107 ILE A O 1
ATOM 869 N N . THR A 1 108 ? 0.410 4.921 16.144 1.00 91.94 108 THR A N 1
ATOM 870 C CA . THR A 1 108 ? 0.472 6.315 16.613 1.00 91.94 108 THR A CA 1
ATOM 871 C C . THR A 1 108 ? 1.149 7.223 15.586 1.00 91.94 108 THR A C 1
ATOM 873 O O . THR A 1 108 ? 0.654 8.317 15.320 1.00 91.94 108 THR A O 1
ATOM 876 N N . ARG A 1 109 ? 2.253 6.759 14.980 1.00 91.69 109 ARG A N 1
ATOM 877 C CA . ARG A 1 109 ? 2.974 7.502 13.936 1.00 91.69 109 ARG A CA 1
ATOM 878 C C . ARG A 1 109 ? 2.092 7.699 12.702 1.00 91.69 109 ARG A C 1
ATOM 880 O O . ARG A 1 109 ? 2.039 8.807 12.185 1.00 91.69 109 ARG A O 1
ATOM 887 N N . ALA A 1 110 ? 1.337 6.678 12.300 1.00 91.69 110 ALA A N 1
ATOM 888 C CA . ALA A 1 110 ? 0.403 6.762 11.183 1.00 91.69 110 ALA A CA 1
ATOM 889 C C . ALA A 1 110 ? -0.745 7.742 11.422 1.00 91.69 110 ALA A C 1
ATOM 891 O O . ALA A 1 110 ? -1.013 8.564 10.553 1.00 91.69 110 ALA A O 1
ATOM 892 N N . ILE A 1 111 ? -1.365 7.732 12.604 1.00 93.88 111 ILE A N 1
ATOM 893 C CA . ILE A 1 111 ? -2.407 8.713 12.949 1.00 93.88 111 ILE A CA 1
ATOM 894 C C . ILE A 1 111 ? -1.843 10.138 12.907 1.00 93.88 111 ILE A C 1
ATOM 896 O O . ILE A 1 111 ? -2.468 11.030 12.341 1.00 93.88 111 ILE A O 1
ATOM 900 N N . ASN A 1 112 ? -0.657 10.356 13.485 1.00 94.12 112 ASN A N 1
ATOM 901 C CA . ASN A 1 112 ? -0.018 11.673 13.482 1.00 94.12 112 ASN A CA 1
ATOM 902 C C . ASN A 1 112 ? 0.294 12.142 12.059 1.00 94.12 112 ASN A C 1
ATOM 904 O O . ASN A 1 112 ? 0.034 13.294 11.733 1.00 94.12 112 ASN A O 1
ATOM 908 N N . HIS A 1 113 ? 0.797 11.246 11.211 1.00 92.81 113 HIS A N 1
ATOM 909 C CA . HIS A 1 113 ? 1.100 11.562 9.819 1.00 92.81 113 HIS A CA 1
ATOM 910 C C . HIS A 1 113 ? -0.160 11.883 9.013 1.00 92.81 113 HIS A C 1
ATOM 912 O O . HIS A 1 113 ? -0.202 12.896 8.324 1.00 92.81 113 HIS A O 1
ATOM 918 N N . MET A 1 114 ? -1.230 11.092 9.171 1.00 94.00 114 MET A N 1
ATOM 919 C CA . MET A 1 114 ? -2.531 11.392 8.561 1.00 94.00 114 MET A CA 1
ATOM 920 C C . MET A 1 114 ? -3.051 12.765 8.990 1.00 94.00 114 MET A C 1
ATOM 922 O O . MET A 1 114 ? -3.538 13.521 8.155 1.00 94.00 114 MET A O 1
ATOM 926 N N . GLN A 1 115 ? -2.903 13.111 10.270 1.00 94.81 115 GLN A N 1
ATOM 927 C CA . GLN A 1 115 ? -3.291 14.417 10.790 1.00 94.81 115 GLN A CA 1
ATOM 928 C C . GLN A 1 115 ? -2.432 15.551 10.201 1.00 94.81 115 GLN A C 1
ATOM 930 O O . GLN A 1 115 ? -2.976 16.579 9.807 1.00 94.81 115 GLN A O 1
ATOM 935 N N . MET A 1 116 ? -1.110 15.373 10.110 1.00 93.19 116 MET A N 1
ATOM 936 C CA . MET A 1 116 ? -0.191 16.365 9.531 1.00 93.19 116 MET A CA 1
ATOM 937 C C . MET A 1 116 ? -0.463 16.610 8.045 1.00 93.19 116 MET A C 1
ATOM 939 O O . MET A 1 116 ? -0.481 17.755 7.603 1.00 93.19 116 MET A O 1
ATOM 943 N N . CYS A 1 117 ? -0.723 15.544 7.289 1.00 92.06 117 CYS A N 1
ATOM 944 C CA . CYS A 1 117 ? -1.055 15.615 5.871 1.00 92.06 117 CYS A CA 1
ATOM 945 C C . CYS A 1 117 ? -2.507 16.025 5.598 1.00 92.06 117 CYS A C 1
ATOM 947 O O . CYS A 1 117 ? -2.875 16.119 4.436 1.00 92.06 117 CYS A O 1
ATOM 949 N N . LYS A 1 118 ? -3.364 16.225 6.611 1.00 93.44 118 LYS A N 1
ATOM 950 C CA . LYS A 1 118 ? -4.816 16.414 6.403 1.00 93.44 118 LYS A CA 1
ATOM 951 C C . LYS A 1 118 ? -5.433 15.300 5.540 1.00 93.44 118 LYS A C 1
ATOM 953 O O . LYS A 1 118 ? -6.240 15.532 4.642 1.00 93.44 118 LYS A O 1
ATOM 958 N N . ALA A 1 119 ? -4.972 14.074 5.767 1.00 92.25 119 ALA A N 1
ATOM 959 C CA . ALA A 1 119 ? -5.313 12.916 4.964 1.00 92.25 119 ALA A CA 1
ATOM 960 C C . ALA A 1 119 ? -6.667 12.323 5.369 1.00 92.25 119 ALA A C 1
ATOM 962 O O . ALA A 1 119 ? -7.107 12.416 6.516 1.00 92.25 119 ALA A O 1
ATOM 963 N N . LYS A 1 120 ? -7.288 11.617 4.428 1.00 93.06 120 LYS A N 1
ATOM 964 C CA . LYS A 1 120 ? -8.507 10.839 4.657 1.00 93.06 120 LYS A CA 1
ATOM 965 C C . LYS A 1 120 ? -8.333 9.397 4.208 1.00 93.06 120 LYS A C 1
ATOM 967 O O . LYS A 1 120 ? -7.464 9.095 3.382 1.00 93.06 120 LYS A O 1
ATOM 972 N N . GLY A 1 121 ? -9.152 8.511 4.762 1.00 92.56 121 GLY A N 1
ATOM 973 C CA . GLY A 1 121 ? -9.253 7.132 4.307 1.00 92.56 121 GLY A CA 1
ATOM 974 C C . GLY A 1 121 ? -9.642 6.138 5.386 1.00 92.56 121 GLY A C 1
ATOM 975 O O . GLY A 1 121 ? -10.376 6.463 6.313 1.00 92.56 121 GLY A O 1
ATOM 976 N N . VAL A 1 122 ? -9.182 4.901 5.237 1.00 92.56 122 VAL A N 1
ATOM 977 C CA . VAL A 1 122 ? -9.495 3.782 6.123 1.00 92.56 122 VAL A CA 1
ATOM 978 C C . VAL A 1 122 ? -8.278 3.441 6.972 1.00 92.56 122 VAL A C 1
ATOM 980 O O . VAL A 1 122 ? -7.217 3.117 6.441 1.00 92.56 122 VAL A O 1
ATOM 983 N N . LEU A 1 123 ? -8.449 3.467 8.291 1.00 92.56 123 LEU A N 1
ATOM 984 C CA . LEU A 1 123 ? -7.450 3.052 9.269 1.00 92.56 123 LEU A CA 1
ATOM 985 C C . LEU A 1 123 ? -7.890 1.746 9.941 1.00 92.56 123 LEU A C 1
ATOM 987 O O . LEU A 1 123 ? -8.956 1.679 10.552 1.00 92.56 123 LEU A O 1
ATOM 991 N N . VAL A 1 124 ? -7.054 0.714 9.856 1.00 90.31 124 VAL A N 1
ATOM 992 C CA . VAL A 1 124 ? -7.301 -0.595 10.473 1.00 90.31 124 VAL A CA 1
ATOM 993 C C . VAL A 1 124 ? -6.398 -0.768 11.689 1.00 90.31 124 VAL A C 1
ATOM 995 O O . VAL A 1 124 ? -5.175 -0.713 11.570 1.00 90.31 124 VAL A O 1
ATOM 998 N N . VAL A 1 125 ? -6.991 -0.995 12.863 1.00 90.44 125 VAL A N 1
ATOM 999 C CA . VAL A 1 125 ? -6.265 -1.131 14.137 1.00 90.44 125 VAL A CA 1
ATOM 1000 C C . VAL A 1 125 ? -6.849 -2.245 15.008 1.00 90.44 125 VAL A C 1
ATOM 1002 O O . VAL A 1 125 ? -8.047 -2.523 14.938 1.00 90.44 125 VAL A O 1
ATOM 1005 N N . PRO A 1 126 ? -6.049 -2.883 15.877 1.00 90.56 126 PRO A N 1
ATOM 1006 C CA . PRO A 1 126 ? -6.593 -3.752 16.910 1.00 90.56 126 PRO A CA 1
ATOM 1007 C C . PRO A 1 126 ? -7.454 -2.964 17.907 1.00 90.56 126 PRO A C 1
ATOM 1009 O O . PRO A 1 126 ? -7.149 -1.821 18.253 1.00 90.56 126 PRO A O 1
ATOM 1012 N N . LYS A 1 127 ? -8.514 -3.587 18.426 1.00 90.19 127 LYS A N 1
ATOM 1013 C CA . LYS A 1 127 ? -9.340 -3.004 19.491 1.00 90.19 127 LYS A CA 1
ATOM 1014 C C . LYS A 1 127 ? -8.699 -3.237 20.860 1.00 90.19 127 LYS A C 1
ATOM 1016 O O . LYS A 1 127 ? -9.117 -4.116 21.610 1.00 90.19 127 LYS A O 1
ATOM 1021 N N . TRP A 1 128 ? -7.674 -2.459 21.190 1.00 91.06 128 TRP A N 1
ATOM 1022 C CA . TRP A 1 128 ? -6.926 -2.598 22.444 1.00 91.06 128 TRP A CA 1
ATOM 1023 C C . TRP A 1 128 ? -7.061 -1.351 23.313 1.00 91.06 128 TRP A C 1
ATOM 1025 O O . TRP A 1 128 ? -6.289 -0.409 23.158 1.00 91.06 128 TRP A O 1
ATOM 1035 N N . LYS A 1 129 ? -8.008 -1.361 24.262 1.00 87.38 129 LYS A N 1
ATOM 1036 C CA . LYS A 1 129 ? -8.274 -0.208 25.147 1.00 87.38 129 LYS A CA 1
ATOM 1037 C C . LYS A 1 129 ? -7.047 0.242 25.956 1.00 87.38 129 LYS A C 1
ATOM 1039 O O . LYS A 1 129 ? -6.885 1.431 26.210 1.00 87.38 129 LYS A O 1
ATOM 1044 N N . SER A 1 130 ? -6.164 -0.692 26.309 1.00 87.50 130 SER A N 1
ATOM 1045 C CA . SER A 1 130 ? -4.939 -0.419 27.076 1.00 87.50 130 SER A CA 1
ATOM 1046 C C . SER A 1 130 ? -3.739 0.002 26.216 1.00 87.50 130 SER A C 1
ATOM 1048 O O . SER A 1 130 ? -2.669 0.270 26.756 1.00 87.50 130 SER A O 1
ATOM 1050 N N . ALA A 1 131 ? -3.866 0.036 24.884 1.00 87.81 131 ALA A N 1
ATOM 1051 C CA . ALA A 1 131 ? -2.748 0.371 24.007 1.00 87.81 131 ALA A CA 1
ATOM 1052 C C . ALA A 1 131 ? -2.482 1.883 23.956 1.00 87.81 131 ALA A C 1
ATOM 1054 O O . ALA A 1 131 ? -3.401 2.699 23.991 1.00 87.81 131 ALA A O 1
ATOM 1055 N N . ILE A 1 132 ? -1.213 2.262 23.766 1.00 88.00 132 ILE A N 1
ATOM 1056 C CA . ILE A 1 132 ? -0.763 3.668 23.732 1.00 88.00 132 ILE A CA 1
ATOM 1057 C C . ILE A 1 132 ? -1.476 4.483 22.639 1.00 88.00 132 ILE A C 1
ATOM 1059 O O . ILE A 1 132 ? -1.717 5.677 22.812 1.00 88.00 132 ILE A O 1
ATOM 1063 N N . PHE A 1 133 ? -1.844 3.853 21.520 1.00 91.12 133 PHE A N 1
ATOM 1064 C CA . PHE A 1 133 ? -2.559 4.531 20.438 1.00 91.12 133 PHE A CA 1
ATOM 1065 C C . PHE A 1 133 ? -4.055 4.734 20.735 1.00 91.12 133 PHE A C 1
ATOM 1067 O O . PHE A 1 133 ? -4.679 5.577 20.095 1.00 91.12 133 PHE A O 1
ATOM 1074 N N . TRP A 1 134 ? -4.654 3.999 21.680 1.00 93.06 134 TRP A N 1
ATOM 1075 C CA . TRP A 1 134 ? -6.104 4.015 21.916 1.00 93.06 134 TRP A CA 1
ATOM 1076 C C . TRP A 1 134 ? -6.658 5.419 22.220 1.00 93.06 134 TRP A C 1
ATOM 1078 O O . TRP A 1 134 ? -7.596 5.847 21.541 1.00 93.06 134 TRP A O 1
ATOM 1088 N N . PRO A 1 135 ? -6.023 6.226 23.096 1.00 92.94 135 PRO A N 1
ATOM 1089 C CA . PRO A 1 135 ? -6.447 7.603 23.359 1.00 92.94 135 PRO A CA 1
ATOM 1090 C C . PRO A 1 135 ? -6.258 8.567 22.180 1.00 92.94 135 PRO A C 1
ATOM 1092 O O . PRO A 1 135 ? -6.652 9.736 22.245 1.00 92.94 135 PRO A O 1
ATOM 1095 N N . ARG A 1 136 ? -5.586 8.138 21.103 1.00 92.56 136 ARG A N 1
ATOM 1096 C CA . ARG A 1 136 ? -5.503 8.915 19.860 1.00 92.56 136 ARG A CA 1
ATOM 1097 C C . ARG A 1 136 ? -6.780 8.782 19.037 1.00 92.56 136 ARG A C 1
ATOM 1099 O O . ARG A 1 136 ? -7.052 9.701 18.278 1.00 92.56 136 ARG A O 1
ATOM 1106 N N . ILE A 1 137 ? -7.559 7.717 19.232 1.00 93.25 137 ILE A N 1
ATOM 1107 C CA . ILE A 1 137 ? -8.765 7.377 18.463 1.00 93.25 137 ILE A CA 1
ATOM 1108 C C . ILE A 1 137 ? -10.042 7.625 19.273 1.00 93.25 137 ILE A C 1
ATOM 1110 O O . ILE A 1 137 ? -11.030 8.113 18.727 1.00 93.25 137 ILE A O 1
ATOM 1114 N N . VAL A 1 138 ? -10.010 7.312 20.568 1.00 93.25 138 VAL A N 1
ATOM 1115 C CA . VAL A 1 138 ? -11.150 7.410 21.489 1.00 93.25 138 VAL A CA 1
ATOM 1116 C C . VAL A 1 138 ? -10.843 8.449 22.564 1.00 93.25 138 VAL A C 1
ATOM 1118 O O . VAL A 1 138 ? -9.706 8.553 23.033 1.00 93.25 138 VAL A O 1
ATOM 1121 N N . ASP A 1 139 ? -11.837 9.251 22.926 1.00 90.25 139 ASP A N 1
ATOM 1122 C CA . ASP A 1 139 ? -11.751 10.156 24.065 1.00 90.25 139 ASP A CA 1
ATOM 1123 C C . ASP A 1 139 ? -11.855 9.364 25.377 1.00 90.25 139 ASP A C 1
ATOM 1125 O O . ASP A 1 139 ? -12.746 8.533 25.552 1.00 90.25 139 ASP A O 1
ATOM 1129 N N . ARG A 1 140 ? -10.916 9.590 26.302 1.00 83.81 140 ARG A N 1
ATOM 1130 C CA . ARG A 1 140 ? -10.835 8.799 27.540 1.00 83.81 140 ARG A CA 1
ATOM 1131 C C . ARG A 1 140 ? -11.966 9.102 28.518 1.00 83.81 140 ARG A C 1
ATOM 1133 O O . ARG A 1 140 ? -12.247 8.257 29.359 1.00 83.81 140 ARG A O 1
ATOM 1140 N N . PHE A 1 141 ? -12.552 10.293 28.451 1.00 84.00 141 PHE A N 1
ATOM 1141 C CA . PHE A 1 141 ? -13.558 10.740 29.407 1.00 84.00 141 PHE A CA 1
ATOM 1142 C C . PHE A 1 141 ? -14.963 10.348 28.962 1.00 84.00 141 PHE A C 1
ATOM 1144 O O . PHE A 1 141 ? -15.796 10.018 29.799 1.00 84.00 141 PHE A O 1
ATOM 1151 N N . THR A 1 142 ? -15.219 10.355 27.652 1.00 87.44 142 THR A N 1
ATOM 1152 C CA . THR A 1 142 ? -16.549 10.068 27.096 1.00 87.44 142 THR A CA 1
ATOM 1153 C C . THR A 1 142 ? -16.687 8.660 26.508 1.00 87.44 142 THR A C 1
ATOM 1155 O O . THR A 1 142 ? -17.799 8.270 26.171 1.00 87.44 142 THR A O 1
ATOM 1158 N N . ASP A 1 143 ? -15.589 7.903 26.350 1.00 86.88 143 ASP A N 1
ATOM 1159 C CA . ASP A 1 143 ? -15.518 6.617 25.613 1.00 86.88 143 ASP A CA 1
ATOM 1160 C C . ASP A 1 143 ? -16.104 6.717 24.185 1.00 86.88 143 ASP A C 1
ATOM 1162 O O . ASP A 1 143 ? -16.529 5.725 23.595 1.00 86.88 143 ASP A O 1
ATOM 1166 N N . THR A 1 144 ? -16.115 7.925 23.602 1.00 91.56 144 THR A N 1
ATOM 1167 C CA . THR A 1 144 ? -16.584 8.177 22.233 1.00 91.56 144 THR A CA 1
ATOM 1168 C C . THR A 1 144 ? -15.417 8.333 21.263 1.00 91.56 144 THR A C 1
ATOM 1170 O O . THR A 1 144 ? -14.328 8.791 21.618 1.00 91.56 144 THR A O 1
ATOM 1173 N N . TYR A 1 145 ? -15.630 7.952 20.001 1.00 94.69 145 TYR A N 1
ATOM 1174 C CA . TYR A 1 145 ? -14.640 8.184 18.955 1.00 94.69 145 TYR A CA 1
ATOM 1175 C C . TYR A 1 145 ? -14.411 9.681 18.738 1.00 94.69 145 TYR A C 1
ATOM 1177 O O . TYR A 1 145 ? -15.335 10.495 18.804 1.00 94.69 145 TYR A O 1
ATOM 1185 N N . LYS A 1 146 ? -13.165 10.054 18.448 1.00 94.31 146 LYS A N 1
ATOM 1186 C CA . LYS A 1 146 ? -12.828 11.441 18.125 1.00 94.31 146 LYS A CA 1
ATOM 1187 C C . LYS A 1 146 ? -13.500 11.886 16.830 1.00 94.31 146 LYS A C 1
ATOM 1189 O O . LYS A 1 146 ? -13.705 11.090 15.923 1.00 94.31 146 LYS A O 1
ATOM 1194 N N . LYS A 1 147 ? -13.733 13.197 16.706 1.00 94.44 147 LYS A N 1
ATOM 1195 C CA . LYS A 1 147 ? -14.466 13.841 15.593 1.00 94.44 147 LYS A CA 1
ATOM 1196 C C . LYS A 1 147 ? -13.958 13.514 14.178 1.00 94.44 147 LYS A C 1
ATOM 1198 O O . LYS A 1 147 ? -14.710 13.670 13.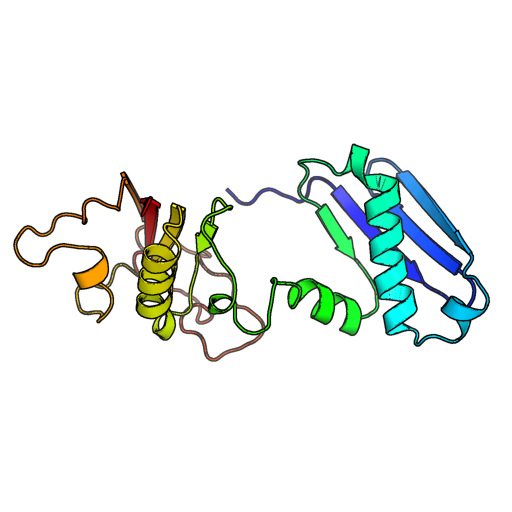214 1.00 94.44 147 LYS A O 1
ATOM 1203 N N . PHE A 1 148 ? -12.687 13.132 14.037 1.00 94.62 148 PHE A N 1
ATOM 1204 C CA . PHE A 1 148 ? -12.116 12.738 12.746 1.00 94.62 148 PHE A CA 1
ATOM 1205 C C . PHE A 1 148 ? -12.575 11.341 12.304 1.00 94.62 148 PHE A C 1
ATOM 1207 O O . PHE A 1 148 ? -12.524 11.038 11.120 1.00 94.62 148 PHE A O 1
ATOM 1214 N N . VAL A 1 149 ? -13.022 10.484 13.227 1.00 96.19 149 VAL A N 1
ATOM 1215 C CA . VAL A 1 149 ? -13.613 9.181 12.909 1.00 96.19 149 VAL A CA 1
ATOM 1216 C C . VAL A 1 149 ? -15.049 9.429 12.462 1.00 96.19 149 VAL A C 1
ATOM 1218 O O . VAL A 1 149 ? -15.885 9.861 13.253 1.00 96.19 149 VAL A O 1
ATOM 1221 N N . LYS A 1 150 ? -15.318 9.208 11.178 1.00 95.25 150 LYS A N 1
ATOM 1222 C CA . LYS A 1 150 ? -16.622 9.468 10.553 1.00 95.25 150 LYS A CA 1
ATOM 1223 C C . LYS A 1 150 ? -17.536 8.252 10.584 1.00 95.25 150 LYS A C 1
ATOM 1225 O O . LYS A 1 150 ? -18.745 8.412 10.672 1.00 95.25 150 LYS A O 1
ATOM 1230 N N . ASP A 1 151 ? -16.951 7.062 10.527 1.00 93.50 151 ASP A N 1
ATOM 1231 C CA . ASP A 1 151 ? -17.664 5.791 10.615 1.00 93.50 151 ASP A CA 1
ATOM 1232 C C . ASP A 1 151 ? -16.714 4.693 11.119 1.00 93.50 151 ASP A C 1
ATOM 1234 O O . ASP A 1 151 ? -15.486 4.846 11.071 1.00 93.50 151 ASP A O 1
ATOM 1238 N N . PHE A 1 152 ? -17.256 3.583 11.612 1.00 92.50 152 PHE A N 1
ATOM 1239 C CA . PHE A 1 152 ? -16.463 2.449 12.064 1.00 92.50 152 PHE A CA 1
ATOM 1240 C C . PHE A 1 152 ? -17.171 1.111 11.867 1.00 92.50 152 PHE A C 1
ATOM 1242 O O . PHE A 1 152 ? -18.389 0.981 11.952 1.00 92.50 152 PHE A O 1
ATOM 1249 N N . ARG A 1 153 ? -16.366 0.062 11.700 1.00 92.62 153 ARG A N 1
ATOM 1250 C CA . ARG A 1 153 ? -16.823 -1.323 11.741 1.00 92.62 153 ARG A CA 1
ATOM 1251 C C . ARG A 1 153 ? -15.932 -2.144 12.651 1.00 92.62 153 ARG A C 1
ATOM 1253 O O . ARG A 1 153 ? -14.711 -2.148 12.505 1.00 92.62 153 ARG A O 1
ATOM 1260 N N . GLU A 1 154 ? -16.553 -2.869 13.569 1.00 90.94 154 GLU A N 1
ATOM 1261 C CA . GLU A 1 154 ? -15.861 -3.793 14.459 1.00 90.94 154 GLU A CA 1
ATOM 1262 C C . GLU A 1 154 ? -16.001 -5.230 13.962 1.00 90.94 154 GLU A C 1
ATOM 1264 O O . GLU A 1 154 ? -17.100 -5.708 13.685 1.00 90.94 154 GLU A O 1
ATOM 1269 N N . TYR A 1 155 ? -14.875 -5.934 13.901 1.00 84.31 155 TYR A N 1
ATOM 1270 C CA . TYR A 1 155 ? -14.816 -7.361 13.629 1.00 84.31 155 TYR A CA 1
ATOM 1271 C C . TYR A 1 155 ? -14.385 -8.091 14.899 1.00 84.31 155 TYR A C 1
ATOM 1273 O O . TYR A 1 155 ? -13.279 -7.890 15.406 1.00 84.31 155 TYR A O 1
ATOM 1281 N N . LYS A 1 156 ? -15.262 -8.955 15.413 1.00 85.38 156 LYS A N 1
ATOM 1282 C CA . LYS A 1 156 ? -15.001 -9.753 16.614 1.00 85.38 156 LYS A CA 1
ATOM 1283 C C . LYS A 1 156 ? -14.199 -11.001 16.244 1.00 85.38 156 LYS A C 1
ATOM 1285 O O . LYS A 1 156 ? -14.730 -11.886 15.584 1.00 85.38 156 LYS A O 1
ATOM 1290 N N . ASN A 1 157 ? -12.936 -11.052 16.673 1.00 78.50 157 ASN A N 1
ATOM 1291 C CA . ASN A 1 157 ? -12.007 -12.181 16.488 1.00 78.50 157 ASN A CA 1
ATOM 1292 C C . ASN A 1 157 ? -12.025 -12.766 15.064 1.00 78.50 157 ASN A C 1
ATOM 1294 O O . ASN A 1 157 ? -12.310 -13.953 14.878 1.00 78.50 157 ASN A O 1
ATOM 1298 N N . PRO A 1 158 ? -11.785 -11.935 14.037 1.00 73.88 158 PRO A N 1
ATOM 1299 C CA . PRO A 1 158 ? -11.906 -12.388 12.667 1.00 73.88 158 PRO A CA 1
ATOM 1300 C C . PRO A 1 158 ? -10.790 -13.380 12.310 1.00 73.88 158 PRO A C 1
ATOM 1302 O O . PRO A 1 158 ? -9.604 -13.100 12.479 1.00 73.88 158 PRO A O 1
ATOM 1305 N N . LYS A 1 159 ? -11.173 -14.537 11.759 1.00 68.19 159 LYS A N 1
ATOM 1306 C CA . LYS A 1 159 ? -10.227 -15.508 11.189 1.00 68.19 159 LYS A CA 1
ATOM 1307 C C . LYS A 1 159 ? -9.695 -14.988 9.850 1.00 68.19 159 LYS A C 1
ATOM 1309 O O . LYS A 1 159 ? -10.457 -14.406 9.081 1.00 68.19 159 LYS A O 1
ATOM 1314 N N . ASN A 1 160 ? -8.412 -15.216 9.560 1.00 63.47 160 ASN A N 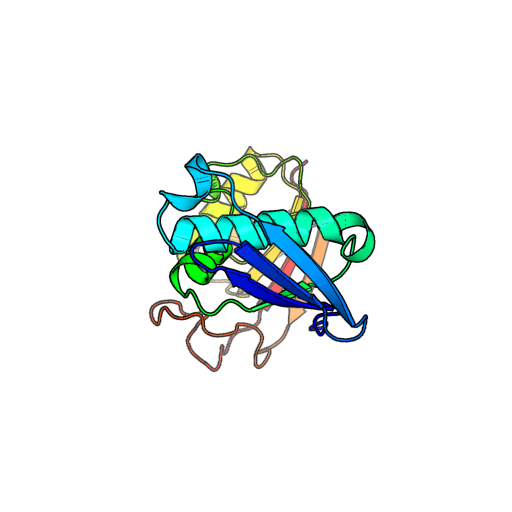1
ATOM 1315 C CA . ASN A 1 160 ? -7.756 -14.827 8.299 1.00 63.47 160 ASN A CA 1
ATOM 1316 C C . ASN A 1 160 ? -7.841 -13.322 7.965 1.00 63.47 160 ASN A C 1
ATOM 1318 O O . ASN A 1 160 ? -7.805 -12.941 6.797 1.00 63.47 160 ASN A O 1
ATOM 1322 N N . PHE A 1 161 ? -7.983 -12.457 8.976 1.00 62.47 161 PHE A N 1
ATOM 1323 C CA . PHE A 1 161 ? -8.097 -11.010 8.758 1.00 62.47 161 PHE A CA 1
ATOM 1324 C C . PHE A 1 161 ? -6.766 -10.368 8.357 1.00 62.47 161 PHE A C 1
ATOM 1326 O O . PHE A 1 161 ? -6.729 -9.467 7.524 1.00 62.47 161 PHE A O 1
ATOM 1333 N N . PHE A 1 162 ? -5.670 -10.869 8.925 1.00 61.16 162 PHE A N 1
ATOM 1334 C CA . PHE A 1 162 ? -4.309 -10.563 8.505 1.00 61.16 162 PHE A CA 1
ATOM 1335 C C . PHE A 1 162 ? -3.729 -11.816 7.852 1.00 61.16 162 PHE A C 1
ATOM 1337 O O . PHE A 1 162 ? -3.924 -12.913 8.370 1.00 61.16 162 PHE A O 1
ATOM 1344 N N . VAL A 1 163 ? -3.052 -11.671 6.713 1.00 56.25 163 VAL A N 1
ATOM 1345 C CA . VAL A 1 163 ? -2.297 -12.757 6.071 1.00 56.25 163 VAL A CA 1
ATOM 1346 C C . VAL A 1 163 ? -0.832 -12.566 6.447 1.00 56.25 163 VAL A C 1
ATOM 1348 O O . VAL A 1 163 ? -0.320 -11.451 6.341 1.00 56.25 163 VAL A O 1
ATOM 1351 N N . ALA A 1 164 ? -0.169 -13.623 6.919 1.00 51.62 164 ALA A N 1
ATOM 1352 C CA . ALA A 1 164 ? 1.239 -13.550 7.291 1.00 51.62 164 ALA A CA 1
ATOM 1353 C C . ALA A 1 164 ? 2.086 -13.166 6.067 1.00 51.62 164 ALA A C 1
ATOM 1355 O O . ALA A 1 164 ? 2.042 -13.834 5.035 1.00 51.62 164 ALA A O 1
ATOM 1356 N N . GLY A 1 165 ? 2.824 -12.059 6.177 1.00 45.78 165 GLY A N 1
ATOM 1357 C CA . GLY A 1 165 ? 3.889 -11.719 5.237 1.00 45.78 165 GLY A CA 1
ATOM 1358 C C . GLY A 1 165 ? 5.154 -12.523 5.541 1.00 45.78 165 GLY A C 1
ATOM 1359 O O . GLY A 1 165 ? 5.259 -13.155 6.585 1.00 45.78 165 GLY A O 1
ATOM 1360 N N . SER A 1 166 ? 6.154 -12.452 4.668 1.00 47.09 166 SER A N 1
ATOM 1361 C CA . SER A 1 166 ? 7.423 -13.196 4.761 1.00 47.09 166 SER A CA 1
ATOM 1362 C C . SER A 1 166 ? 8.383 -12.733 5.880 1.00 47.09 166 SER A C 1
ATOM 1364 O O . SER A 1 166 ? 9.576 -13.006 5.810 1.00 47.09 166 SER A O 1
ATOM 1366 N N . HIS A 1 167 ? 7.898 -11.998 6.888 1.00 43.53 167 HIS A N 1
ATOM 1367 C CA . HIS A 1 167 ? 8.665 -11.564 8.063 1.00 43.53 167 HIS A CA 1
ATOM 1368 C C . HIS A 1 167 ? 7.921 -11.954 9.353 1.00 43.53 167 HIS A C 1
ATOM 1370 O O . HIS A 1 167 ? 6.867 -11.398 9.667 1.00 43.53 167 HIS A O 1
ATOM 1376 N N . ASP A 1 168 ? 8.523 -12.856 10.132 1.00 47.53 168 ASP A N 1
ATOM 1377 C CA . ASP A 1 168 ? 7.922 -13.532 11.298 1.00 47.53 168 ASP A CA 1
ATOM 1378 C C . ASP A 1 168 ? 7.791 -12.673 12.574 1.00 47.53 168 ASP A C 1
ATOM 1380 O O . ASP A 1 168 ? 7.236 -13.114 13.582 1.00 47.53 168 ASP A O 1
ATOM 1384 N N . ASN A 1 169 ? 8.261 -11.421 12.556 1.00 51.06 169 ASN A N 1
ATOM 1385 C CA . ASN A 1 169 ? 8.331 -10.572 13.756 1.00 51.06 169 ASN A CA 1
ATOM 1386 C C . ASN A 1 169 ? 7.104 -9.675 13.992 1.00 51.06 169 ASN A C 1
ATOM 1388 O O . ASN A 1 169 ? 7.063 -8.938 14.977 1.00 51.06 169 ASN A O 1
ATOM 1392 N N . SER A 1 170 ? 6.091 -9.714 13.123 1.00 53.66 170 SER A N 1
ATOM 1393 C CA . SER A 1 170 ? 4.861 -8.940 13.325 1.00 53.66 170 SER A CA 1
ATOM 1394 C C . SER A 1 170 ? 3.809 -9.761 14.063 1.00 53.66 170 SER A C 1
ATOM 1396 O O . SER A 1 170 ? 3.495 -10.884 13.678 1.00 53.66 170 SER A O 1
ATOM 1398 N N . ILE A 1 171 ? 3.168 -9.176 15.075 1.00 55.91 171 ILE A N 1
ATOM 1399 C CA . ILE A 1 171 ? 2.017 -9.805 15.742 1.00 55.91 171 ILE A CA 1
ATOM 1400 C C . ILE A 1 171 ? 0.840 -10.065 14.784 1.00 55.91 171 ILE A C 1
ATOM 1402 O O . ILE A 1 171 ? -0.003 -10.909 15.064 1.00 55.91 171 ILE A O 1
ATOM 1406 N N . PHE A 1 172 ? 0.791 -9.355 13.650 1.00 52.16 172 PHE A N 1
ATOM 1407 C CA . PHE A 1 172 ? -0.196 -9.561 12.590 1.00 52.16 172 PHE A CA 1
ATOM 1408 C C . PHE A 1 172 ? 0.128 -10.783 11.717 1.00 52.16 172 PHE A C 1
ATOM 1410 O O . PHE A 1 172 ? -0.736 -11.246 10.979 1.00 52.16 172 PHE A O 1
ATOM 1417 N N . ALA A 1 173 ? 1.355 -11.309 11.802 1.00 49.81 173 ALA A N 1
ATOM 1418 C CA . ALA A 1 173 ? 1.781 -12.527 11.116 1.00 49.81 173 ALA A CA 1
ATOM 1419 C C . ALA A 1 173 ? 1.550 -13.796 11.957 1.00 49.81 173 ALA A C 1
ATOM 1421 O O . ALA A 1 173 ? 1.478 -14.890 11.400 1.00 49.81 173 ALA A O 1
ATOM 1422 N N . LYS A 1 174 ? 1.372 -13.673 13.283 1.00 55.16 174 LYS A N 1
ATOM 1423 C CA . LYS A 1 174 ? 1.073 -14.815 14.160 1.00 55.16 174 LYS A CA 1
ATOM 1424 C C . LYS A 1 174 ? -0.398 -15.211 14.027 1.00 55.16 174 LYS A C 1
ATOM 1426 O O . LYS A 1 174 ? -1.289 -14.515 14.509 1.00 55.16 174 LYS A O 1
ATOM 1431 N N . GLN A 1 175 ? -0.643 -16.337 13.361 1.00 54.12 175 GLN A N 1
ATOM 1432 C CA . GLN A 1 175 ? -1.959 -16.967 13.317 1.00 54.12 175 GLN A CA 1
ATOM 1433 C C . GLN A 1 175 ? -2.185 -17.842 14.560 1.00 54.12 175 GLN A C 1
ATOM 1435 O O . GLN A 1 175 ? -1.259 -18.536 14.979 1.00 54.12 175 GLN A O 1
ATOM 1440 N N . PRO A 1 176 ? -3.412 -17.883 15.106 1.00 54.12 176 PRO A N 1
ATOM 1441 C CA . PRO A 1 176 ? -4.543 -17.009 14.793 1.00 54.12 176 PRO A CA 1
ATOM 1442 C C . PRO A 1 176 ? -4.408 -15.635 15.474 1.00 54.12 176 PRO A C 1
ATOM 1444 O O . PRO A 1 176 ? -4.029 -15.535 16.642 1.00 54.12 176 PRO A O 1
ATOM 1447 N N . PHE A 1 177 ? -4.781 -14.565 14.765 1.00 63.09 177 PHE A N 1
ATOM 1448 C CA . PHE A 1 177 ? -4.899 -13.237 15.370 1.00 63.09 177 PHE A CA 1
ATOM 1449 C C . PHE A 1 177 ? -6.119 -13.194 16.310 1.00 63.09 177 PHE A C 1
ATOM 1451 O O . PHE A 1 177 ? -7.251 -12.963 15.888 1.00 63.09 177 PHE A O 1
ATOM 1458 N N . ASN A 1 178 ? -5.891 -13.435 17.602 1.00 67.38 178 ASN A N 1
ATOM 1459 C CA . ASN A 1 178 ? -6.936 -13.545 18.628 1.00 67.38 178 ASN A CA 1
ATOM 1460 C C . ASN A 1 178 ? -7.328 -12.191 19.240 1.00 67.38 178 ASN A C 1
ATOM 1462 O O . ASN A 1 178 ? -7.336 -12.020 20.457 1.00 67.38 178 ASN A O 1
ATOM 1466 N N . SER A 1 179 ? -7.648 -11.203 18.406 1.00 77.19 179 SER A N 1
ATOM 1467 C CA . SER A 1 179 ? -8.156 -9.921 18.892 1.00 77.19 179 SER A CA 1
ATOM 1468 C C . SER A 1 179 ? -9.247 -9.362 17.993 1.00 77.19 179 SER A C 1
ATOM 1470 O O . SER A 1 179 ? -9.272 -9.583 16.784 1.00 77.19 179 SER A O 1
ATOM 1472 N N . HIS A 1 180 ? -10.136 -8.571 18.589 1.00 86.25 180 HIS A N 1
ATOM 1473 C CA . HIS A 1 180 ? -11.062 -7.729 17.848 1.00 86.25 180 HIS A CA 1
ATOM 1474 C C . HIS A 1 180 ? -10.289 -6.689 17.023 1.00 86.25 180 HIS A C 1
ATOM 1476 O O . HIS A 1 180 ? -9.246 -6.185 17.457 1.00 86.25 180 HIS A O 1
ATOM 1482 N N . VAL A 1 181 ? -10.811 -6.371 15.841 1.00 87.38 181 VAL A N 1
ATOM 1483 C CA . VAL A 1 181 ? -10.236 -5.395 14.907 1.00 87.38 181 VAL A CA 1
ATOM 1484 C C . VAL A 1 181 ? -11.256 -4.300 14.636 1.00 87.38 181 VAL A C 1
ATOM 1486 O O . VAL A 1 181 ? -12.437 -4.583 14.435 1.00 87.38 181 VAL A O 1
ATOM 1489 N N . LEU A 1 182 ? -10.795 -3.054 14.611 1.00 90.56 182 LEU A N 1
ATOM 1490 C CA . LEU A 1 182 ? -11.565 -1.899 14.177 1.00 90.56 182 LEU A CA 1
ATOM 1491 C C . LEU A 1 182 ? -11.100 -1.461 12.793 1.00 90.56 182 LEU A C 1
ATOM 1493 O O . LEU A 1 182 ? -9.905 -1.315 12.541 1.00 90.56 182 LEU A O 1
ATOM 1497 N N . VAL A 1 183 ? -12.069 -1.219 11.921 1.00 92.44 183 VAL A N 1
ATOM 1498 C CA . VAL A 1 183 ? -11.886 -0.552 10.635 1.00 92.44 183 VAL A CA 1
ATOM 1499 C C . VAL A 1 183 ? -12.564 0.802 10.749 1.00 92.44 183 VAL A C 1
ATOM 1501 O O . VAL A 1 183 ? -13.776 0.864 10.933 1.00 92.44 183 VAL A O 1
ATOM 1504 N N . LEU A 1 184 ? -11.782 1.872 10.696 1.00 92.88 184 LEU A N 1
ATOM 1505 C CA . LEU A 1 184 ? -12.229 3.237 10.949 1.00 92.88 184 LEU A CA 1
ATOM 1506 C C . LEU A 1 184 ? -12.182 4.032 9.649 1.00 92.88 184 LEU A C 1
ATOM 1508 O O . LEU A 1 184 ? -11.129 4.098 9.017 1.00 92.88 184 LEU A O 1
ATOM 1512 N N . LEU A 1 185 ? -13.290 4.663 9.275 1.00 94.19 185 LEU A N 1
ATOM 1513 C CA . LEU A 1 185 ? -13.293 5.708 8.259 1.00 94.19 185 LEU A CA 1
ATOM 1514 C C . LEU A 1 185 ? -12.867 7.013 8.934 1.00 94.19 185 LEU A C 1
ATOM 1516 O O . LEU A 1 185 ? -13.548 7.498 9.839 1.00 94.19 185 LEU A O 1
ATOM 1520 N N . VAL A 1 186 ? -11.730 7.561 8.521 1.00 95.19 186 VAL A N 1
ATOM 1521 C CA . VAL A 1 186 ? -11.121 8.747 9.122 1.00 95.19 186 VAL A CA 1
ATOM 1522 C C . VAL A 1 186 ? -10.993 9.877 8.110 1.00 95.19 186 VAL A C 1
ATOM 1524 O O . VAL A 1 186 ? -10.692 9.655 6.937 1.00 95.19 186 VAL A O 1
ATOM 1527 N N . ASP A 1 187 ? -11.191 11.097 8.589 1.00 94.44 187 ASP A N 1
ATOM 1528 C CA . ASP A 1 187 ? -11.038 12.319 7.814 1.00 94.44 187 ASP A CA 1
ATOM 1529 C C . ASP A 1 187 ? -10.425 13.417 8.693 1.00 94.44 187 ASP A C 1
ATOM 1531 O O . ASP A 1 187 ? -11.042 13.860 9.668 1.00 94.44 187 ASP A O 1
ATOM 1535 N N . PHE A 1 188 ? -9.188 13.796 8.362 1.00 92.31 188 PHE A N 1
ATOM 1536 C CA . PHE A 1 188 ? -8.421 14.856 9.019 1.00 92.31 188 PHE A CA 1
ATOM 1537 C C . PHE A 1 188 ? -8.367 16.158 8.199 1.00 92.31 188 PHE A C 1
ATOM 1539 O O . PHE A 1 188 ? -7.543 17.020 8.520 1.00 92.31 188 PHE A O 1
ATOM 1546 N N . SER A 1 189 ? -9.174 16.282 7.136 1.00 86.56 189 SER A N 1
ATOM 1547 C CA . SER A 1 189 ? -9.230 17.495 6.309 1.00 86.56 189 SER A CA 1
ATOM 1548 C C . SER A 1 189 ? -9.879 18.696 6.994 1.00 86.56 189 SER A C 1
ATOM 1550 O O . SER A 1 189 ? -10.707 18.503 7.916 1.00 86.56 189 SER A O 1
#

Foldseek 3Di:
DDDDFPWEKEKEDDLFKIWMAIPPVGDIDIDTDDPVLSPDDRLSRRLVSVVVVCVVCVVVCPPTRYHYDDPDPVSVVCVVCVQVHPDVLVDQQAVDADDAEDFLVCLQVVLVSCLVNQHWHKHKDFPDCPRPCNCVQAPPPPRHGDPQFPDKDKDQQDAPPADADPDPPTLSNDPPNHTMMMITGGGND

Secondary structure (DSSP, 8-state):
--PPPSEEEEEEE-SSEEEEEEETT--EEEEEPPHHHHTS-HHHHHHHHHHHHHHHTHHHHTTS-EEEE-S-HHHHHHHHH-SSSSSGGGS--TTSEEEE---GGGHHHHHHHHHHTT-EEEEEEE--TTSTTHHHHB-TTT-PBPTTEEEEEEESS-TTSSPPPS-TT-TTTSSS--S-EEEEEEE--

Radius of gyration: 20.89 Å; chains: 1; bounding box: 41×34×59 Å

Sequence (189 aa):
MFRLPERIIYSDASEYAGAGFTVGDNHIVHFMWDKEDRIKSSTWRELKAVKNILESLQLMLCGKLVKLYTDNQNVVKIVQKGTSGVDAFAYDWSKFNNWVVPPVNLITRAINHMQMCKAKGVLVVPKWKSAIFWPRIVDRFTDTYKKFVKDFREYKNPKNFFVAGSHDNSIFAKQPFNSHVLVLLVDFS